Protein AF-A0A9W6SZG6-F1 (afdb_monomer_lite)

Structure (mmCIF, N/CA/C/O backbone):
data_AF-A0A9W6SZG6-F1
#
_entry.id   AF-A0A9W6SZG6-F1
#
loop_
_atom_site.group_PDB
_atom_site.id
_atom_site.type_symbol
_atom_site.label_atom_id
_atom_site.label_alt_id
_atom_site.label_comp_id
_atom_site.label_asym_id
_atom_site.label_entity_id
_atom_site.label_seq_id
_atom_site.pdbx_PDB_ins_code
_atom_site.Cartn_x
_atom_site.Cartn_y
_atom_site.Cartn_z
_atom_site.occupancy
_atom_site.B_iso_or_equiv
_atom_site.auth_seq_id
_atom_site.auth_comp_id
_atom_site.auth_asym_id
_atom_site.auth_atom_id
_atom_site.pdbx_PDB_model_num
ATOM 1 N N . MET A 1 1 ? -15.233 71.352 16.606 1.00 45.66 1 MET A N 1
ATOM 2 C CA . MET A 1 1 ? -15.958 70.163 17.100 1.00 45.66 1 MET A CA 1
ATOM 3 C C . MET A 1 1 ? -17.439 70.349 16.815 1.00 45.66 1 MET A C 1
ATOM 5 O O . MET A 1 1 ? -18.071 71.155 17.476 1.00 45.66 1 MET A O 1
ATOM 9 N N . SER A 1 2 ? -17.969 69.675 15.794 1.00 48.44 2 SER A N 1
ATOM 10 C CA . SER A 1 2 ? -19.405 69.646 15.494 1.00 48.44 2 SER A CA 1
ATOM 11 C C . SER A 1 2 ? -19.751 68.215 15.096 1.00 48.44 2 SER A C 1
ATOM 13 O O . SER A 1 2 ? -19.181 67.675 14.148 1.00 48.44 2 SER A O 1
ATOM 15 N N . GLY A 1 3 ? -20.552 67.560 15.933 1.00 43.16 3 GLY A N 1
ATOM 16 C CA . GLY A 1 3 ? -20.842 66.134 15.858 1.00 43.16 3 GLY A CA 1
ATOM 17 C C . GLY A 1 3 ? -21.980 65.840 14.890 1.00 43.16 3 GLY A C 1
ATOM 18 O O . GLY A 1 3 ? -23.113 66.249 15.120 1.00 43.16 3 GLY A O 1
ATOM 19 N N . TYR A 1 4 ? -21.693 65.060 13.850 1.00 51.53 4 TYR A N 1
ATOM 20 C CA . TYR A 1 4 ? -22.718 64.456 13.005 1.00 51.53 4 TYR A CA 1
ATOM 21 C C . TYR A 1 4 ? -23.127 63.094 13.581 1.00 51.53 4 TYR A C 1
ATOM 23 O O . TYR A 1 4 ? -22.413 62.097 13.456 1.00 51.53 4 TYR A O 1
ATOM 31 N N . LYS A 1 5 ? -24.298 63.063 14.229 1.00 55.88 5 LYS A N 1
ATOM 32 C CA . LYS A 1 5 ? -25.031 61.842 14.595 1.00 55.88 5 LYS A CA 1
ATOM 33 C C . LYS A 1 5 ? -25.497 61.143 13.313 1.00 55.88 5 LYS A C 1
ATOM 35 O O . LYS A 1 5 ? -26.404 61.627 12.644 1.00 55.88 5 LYS A O 1
ATOM 40 N N . ARG A 1 6 ? -24.898 59.997 12.982 1.00 58.03 6 ARG A N 1
ATOM 41 C CA . ARG A 1 6 ? -25.423 59.069 11.968 1.00 58.03 6 ARG A CA 1
ATOM 42 C C . ARG A 1 6 ? -26.550 58.246 12.600 1.00 58.03 6 ARG A C 1
ATOM 44 O O . ARG A 1 6 ? -26.290 57.454 13.504 1.00 58.03 6 ARG A O 1
ATOM 51 N N . GLN A 1 7 ? -27.783 58.479 12.157 1.00 54.91 7 GLN A N 1
ATOM 52 C CA . GLN A 1 7 ? -28.939 57.657 12.513 1.00 54.91 7 GLN A CA 1
ATOM 53 C C . GLN A 1 7 ? -28.781 56.266 11.884 1.00 54.91 7 GLN A C 1
ATOM 55 O O . GLN A 1 7 ? -28.400 56.149 10.720 1.00 54.91 7 GLN A O 1
ATOM 60 N N . ARG A 1 8 ? -28.997 55.215 12.680 1.00 52.97 8 ARG A N 1
ATOM 61 C CA . ARG A 1 8 ? -29.130 53.839 12.195 1.00 52.97 8 ARG A CA 1
ATOM 62 C C . ARG A 1 8 ? -30.615 53.625 11.935 1.00 52.97 8 ARG A C 1
ATOM 64 O O . ARG A 1 8 ? -31.395 53.761 12.869 1.00 52.97 8 ARG A O 1
ATOM 71 N N . GLU A 1 9 ? -30.987 53.354 10.693 1.00 58.41 9 GLU A N 1
ATOM 72 C CA . GLU A 1 9 ? -32.342 52.912 10.381 1.00 58.41 9 GLU A CA 1
ATOM 73 C C . GLU A 1 9 ? -32.449 51.413 10.658 1.00 58.41 9 GLU A C 1
ATOM 75 O O . GLU A 1 9 ? -31.638 50.622 10.166 1.00 58.41 9 GLU A O 1
ATOM 80 N N . ASP A 1 10 ? -33.418 51.037 11.488 1.00 64.56 10 ASP A N 1
ATOM 81 C CA . ASP A 1 10 ? -33.754 49.643 11.751 1.00 64.56 10 ASP A CA 1
ATOM 82 C C . ASP A 1 10 ? -34.507 49.050 10.543 1.00 64.56 10 ASP A C 1
ATOM 84 O O . ASP A 1 10 ? -35.342 49.727 9.935 1.00 64.56 10 ASP A O 1
ATOM 88 N N . PRO A 1 11 ? -34.235 47.791 10.155 1.00 67.19 11 PRO A N 1
ATOM 89 C CA . PRO A 1 11 ? -34.884 47.171 9.005 1.00 67.19 11 PRO A CA 1
ATOM 90 C C . PRO A 1 11 ? -36.368 46.872 9.294 1.00 67.19 11 PRO A C 1
ATOM 92 O O . PRO A 1 11 ? -36.709 46.495 10.416 1.00 67.19 11 PRO A O 1
ATOM 95 N N . PRO A 1 12 ? -37.263 46.975 8.292 1.00 57.84 12 PRO A N 1
ATOM 96 C CA . PRO A 1 12 ? -38.696 46.812 8.507 1.00 57.84 12 PRO A CA 1
ATOM 97 C C . PRO A 1 12 ? -39.067 45.370 8.876 1.00 57.84 12 PRO A C 1
ATOM 99 O O . PRO A 1 12 ? -38.610 44.403 8.256 1.00 57.84 12 PRO A O 1
ATOM 102 N N . ASP A 1 13 ? -39.949 45.253 9.870 1.00 55.53 13 ASP A N 1
ATOM 103 C CA . ASP A 1 13 ? -40.517 44.007 10.380 1.00 55.53 13 ASP A CA 1
ATOM 104 C C . ASP A 1 13 ? -41.052 43.113 9.250 1.00 55.53 13 ASP A C 1
ATOM 106 O O . ASP A 1 13 ? -42.016 43.433 8.544 1.00 55.53 13 ASP A O 1
ATOM 110 N N . ARG A 1 14 ? -40.445 41.930 9.096 1.00 52.75 14 ARG A N 1
ATOM 111 C CA . ARG A 1 14 ? -40.985 40.865 8.244 1.00 52.75 14 ARG A CA 1
ATOM 112 C C . ARG A 1 14 ? -42.322 40.405 8.820 1.00 52.75 14 ARG A C 1
ATOM 114 O O . ARG A 1 14 ? -42.368 39.722 9.840 1.00 52.75 14 ARG A O 1
ATOM 121 N N . TYR A 1 15 ? -43.403 40.698 8.103 1.00 52.06 15 TYR A N 1
ATOM 122 C CA . TYR A 1 15 ? -44.732 40.131 8.327 1.00 52.06 15 TYR A CA 1
ATOM 123 C C . TYR A 1 15 ? -44.687 38.592 8.324 1.00 52.06 15 TYR A C 1
ATOM 125 O O . TYR A 1 15 ? -44.742 37.943 7.277 1.00 52.06 15 TYR A O 1
ATOM 133 N N . VAL A 1 16 ? -44.625 37.981 9.510 1.00 54.56 16 VAL A N 1
ATOM 134 C CA . VAL A 1 16 ? -44.818 36.537 9.680 1.00 54.56 16 VAL A CA 1
ATOM 135 C C . VAL A 1 16 ? -46.312 36.251 9.552 1.00 54.56 16 VAL A C 1
ATOM 137 O O . VAL A 1 16 ? -47.084 36.430 10.496 1.00 54.56 16 VAL A O 1
ATOM 140 N N . LYS A 1 17 ? -46.739 35.789 8.372 1.00 52.34 17 LYS A N 1
ATOM 141 C CA . LYS A 1 17 ? -48.069 35.194 8.189 1.00 52.34 17 LYS A CA 1
ATOM 142 C C . LYS A 1 17 ? -48.171 33.969 9.102 1.00 52.34 17 LYS A C 1
ATOM 144 O O . LYS A 1 17 ? -47.656 32.903 8.777 1.00 52.34 17 LYS A O 1
ATOM 149 N N . LYS A 1 18 ? -48.827 34.120 10.258 1.00 55.31 18 LYS A N 1
ATOM 150 C CA . LYS A 1 18 ? -49.185 33.002 11.140 1.00 55.31 18 LYS A CA 1
ATOM 151 C C . LYS A 1 18 ? -50.211 32.136 10.410 1.00 55.31 18 LYS A C 1
ATOM 153 O O . LYS A 1 18 ? -51.408 32.411 10.443 1.00 55.31 18 LYS A O 1
ATOM 158 N N . THR A 1 19 ? -49.742 31.107 9.713 1.00 61.38 19 THR A N 1
ATOM 159 C CA . THR A 1 19 ? -50.611 30.065 9.172 1.00 61.38 19 THR A CA 1
ATOM 160 C C . THR A 1 19 ? -51.255 29.345 10.354 1.00 61.38 19 THR A C 1
ATOM 162 O O . THR A 1 19 ? -50.575 28.802 11.226 1.00 61.38 19 THR A O 1
ATOM 165 N N . LYS A 1 20 ? -52.590 29.394 10.441 1.00 62.25 20 LYS A 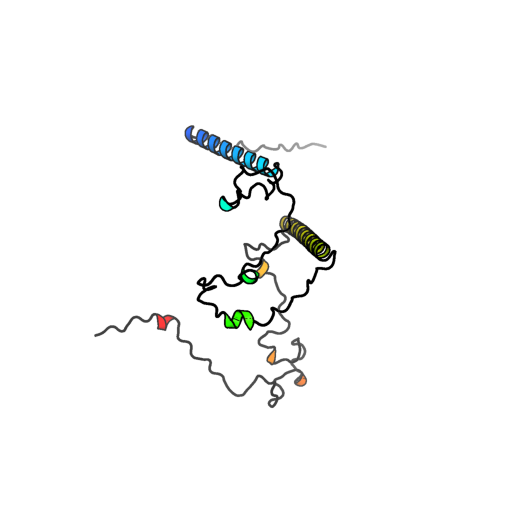N 1
ATOM 166 C CA . LYS A 1 20 ? -53.346 28.625 11.434 1.00 62.25 20 LYS A CA 1
ATOM 167 C C . LYS A 1 20 ? -53.171 27.145 11.094 1.00 62.25 20 LYS A C 1
ATOM 169 O O . LYS A 1 20 ? -53.840 26.617 10.213 1.00 62.25 20 LYS A O 1
ATOM 174 N N . VAL A 1 21 ? -52.204 26.500 11.741 1.00 62.28 21 VAL A N 1
ATOM 175 C CA . VAL A 1 21 ? -51.950 25.064 11.597 1.00 62.28 21 VAL A CA 1
ATOM 176 C C . VAL A 1 21 ? -53.181 24.313 12.099 1.00 62.28 21 VAL A C 1
ATOM 178 O O . VAL A 1 21 ? -53.621 24.550 13.224 1.00 62.28 21 VAL A O 1
ATOM 181 N N . ASN A 1 22 ? -53.720 23.418 11.268 1.00 70.88 22 ASN A N 1
ATOM 182 C CA . ASN A 1 22 ? -54.873 22.580 11.598 1.00 70.88 22 ASN A CA 1
ATOM 183 C C . ASN A 1 22 ? -54.700 21.918 12.983 1.00 70.88 22 ASN A C 1
ATOM 185 O O . ASN A 1 22 ? -53.642 21.333 13.240 1.00 70.88 22 ASN A O 1
ATOM 189 N N . PRO A 1 23 ? -55.719 21.941 13.863 1.00 68.94 23 PRO A N 1
ATOM 190 C CA . PRO A 1 23 ? -55.601 21.448 15.241 1.00 68.94 23 PRO A CA 1
ATOM 191 C C . PRO A 1 23 ? -55.245 19.953 15.305 1.00 68.94 23 PRO A C 1
ATOM 193 O O . PRO A 1 23 ? -54.499 19.524 16.181 1.00 68.94 23 PRO A O 1
ATOM 196 N N . ASN A 1 24 ? -55.682 19.174 14.312 1.00 75.12 24 ASN A N 1
ATOM 197 C CA . ASN A 1 24 ? -55.371 17.747 14.189 1.00 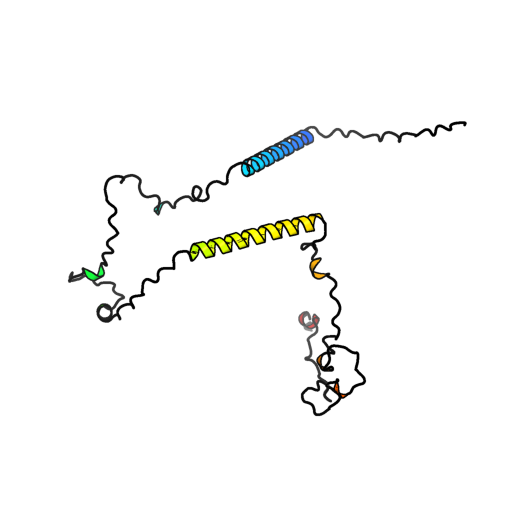75.12 24 ASN A CA 1
ATOM 198 C C . ASN A 1 24 ? -53.896 17.477 13.806 1.00 75.12 24 ASN A C 1
ATOM 200 O O . ASN A 1 24 ? -53.336 16.423 14.089 1.00 75.12 24 ASN A O 1
ATOM 204 N N . LEU A 1 25 ? -53.228 18.450 13.177 1.00 74.19 25 LEU A N 1
ATOM 205 C CA . LEU A 1 25 ? -51.793 18.369 12.902 1.00 74.19 25 LEU A CA 1
ATOM 206 C C . LEU A 1 25 ? -50.982 18.704 14.162 1.00 74.19 25 LEU A C 1
ATOM 208 O O . LEU A 1 25 ? -49.951 18.087 14.419 1.00 74.19 25 LEU A O 1
ATOM 212 N N . GLN A 1 26 ? -51.464 19.656 14.968 1.00 76.62 26 GLN A N 1
ATOM 213 C CA . GLN A 1 26 ? -50.823 20.037 16.228 1.00 76.62 26 GLN A CA 1
ATOM 214 C C . GLN A 1 26 ? -50.838 18.889 17.242 1.00 76.62 26 GLN A C 1
ATOM 216 O O . GLN A 1 26 ? -49.799 18.611 17.842 1.00 76.62 26 GLN A O 1
ATOM 221 N N . SER A 1 27 ? -51.959 18.171 17.375 1.00 82.25 27 SER A N 1
ATOM 222 C CA . SER A 1 27 ? -52.053 16.987 18.241 1.00 82.25 27 SER A CA 1
ATOM 223 C C . SER A 1 27 ? -51.098 15.874 17.794 1.00 82.25 27 SER A C 1
ATOM 225 O O . SER A 1 27 ? -50.395 15.286 18.616 1.00 82.25 27 SER A O 1
ATOM 227 N N . LYS A 1 28 ? -50.978 15.640 16.481 1.00 86.06 28 LYS A N 1
ATOM 228 C CA . LYS A 1 28 ? -50.061 14.640 15.912 1.00 86.06 28 LYS A CA 1
ATOM 229 C C . LYS A 1 28 ? -48.589 15.007 16.134 1.00 86.06 28 LYS A C 1
ATOM 231 O O . LYS A 1 28 ? -47.777 14.144 16.458 1.00 86.06 28 LYS A O 1
ATOM 236 N N . ILE A 1 29 ? -48.249 16.294 16.031 1.00 85.31 29 ILE A N 1
ATOM 237 C CA . ILE A 1 29 ? -46.909 16.816 16.349 1.00 85.31 29 ILE A CA 1
ATOM 238 C C . ILE A 1 29 ? -46.611 16.683 17.848 1.00 85.31 29 ILE A C 1
ATOM 240 O O . ILE A 1 29 ? -45.489 16.339 18.217 1.00 85.31 29 ILE A O 1
ATOM 244 N N . GLN A 1 30 ? -47.594 16.930 18.717 1.00 87.88 30 GLN A N 1
ATOM 245 C CA . GLN A 1 30 ? -47.444 16.762 20.165 1.00 87.88 30 GLN A CA 1
ATOM 246 C C . GLN A 1 30 ? -47.220 15.292 20.542 1.00 87.88 30 GLN A C 1
ATOM 248 O O . GLN A 1 30 ? -46.260 15.001 21.253 1.00 87.88 30 GLN A O 1
ATOM 253 N N . GLN A 1 31 ? -48.004 14.363 19.984 1.00 90.38 31 GLN A N 1
ATOM 254 C CA . GLN A 1 31 ? -47.805 12.921 20.178 1.00 90.38 31 GLN A CA 1
ATOM 255 C C . GLN A 1 31 ? -46.438 12.449 19.662 1.00 90.38 31 GLN A C 1
ATOM 257 O O . GLN A 1 31 ? -45.734 11.706 20.345 1.00 90.38 31 GLN A O 1
ATOM 262 N N . ALA A 1 32 ? -46.009 12.914 18.483 1.00 90.06 32 ALA A N 1
ATOM 263 C CA . ALA A 1 32 ? -44.693 12.577 17.937 1.00 90.06 32 ALA A CA 1
ATOM 264 C C . ALA A 1 32 ? -43.546 13.090 18.828 1.00 90.06 32 ALA A C 1
ATOM 266 O O . ALA A 1 32 ? -42.578 12.366 19.077 1.00 90.06 32 ALA A O 1
ATOM 267 N N . LYS A 1 33 ? -43.669 14.314 19.358 1.00 92.06 33 LYS A N 1
ATOM 268 C CA . LYS A 1 33 ? -42.710 14.890 20.315 1.00 92.06 33 LYS A CA 1
ATOM 269 C C . LYS A 1 33 ? -42.673 14.113 21.628 1.00 92.06 33 LYS A C 1
ATOM 271 O O . LYS A 1 33 ? -41.590 13.891 22.167 1.00 92.06 33 LYS A O 1
ATOM 276 N N . GLU A 1 34 ? -43.823 13.674 22.130 1.00 92.88 34 GLU A N 1
ATOM 277 C CA . GLU A 1 34 ? -43.895 12.873 23.351 1.00 92.88 34 GLU A CA 1
ATOM 278 C C . GLU A 1 34 ? -43.244 11.496 23.165 1.00 92.88 34 GLU A C 1
ATOM 280 O O . GLU A 1 34 ? -42.443 11.075 24.001 1.00 92.88 34 GLU A O 1
ATOM 285 N N . ASN A 1 35 ? -43.483 10.840 22.028 1.00 90.69 35 ASN A N 1
ATOM 286 C CA . ASN A 1 35 ? -42.845 9.567 21.686 1.00 90.69 35 ASN A CA 1
ATOM 287 C C . ASN A 1 35 ? -41.317 9.696 21.577 1.00 90.69 35 ASN A C 1
ATOM 289 O O . ASN A 1 35 ? -40.586 8.857 22.103 1.00 90.69 35 ASN A O 1
ATOM 293 N N . LEU A 1 36 ? -40.818 10.773 20.959 1.00 88.06 36 LEU A N 1
ATOM 294 C CA . LEU A 1 36 ? -39.384 11.079 20.904 1.00 88.06 36 LEU A CA 1
ATOM 295 C C . LEU A 1 36 ? -38.789 11.322 22.295 1.00 88.06 36 LEU A C 1
ATOM 297 O O . LEU A 1 36 ? -37.701 10.829 22.592 1.00 88.06 36 LEU A O 1
ATOM 301 N N . ARG A 1 37 ? -39.509 12.039 23.164 1.00 92.19 37 ARG A N 1
ATOM 302 C CA . ARG A 1 37 ? -39.087 12.289 24.547 1.00 92.19 37 ARG A CA 1
ATOM 303 C C . ARG A 1 37 ? -39.038 10.996 25.361 1.00 92.19 37 ARG A C 1
ATOM 305 O O . ARG A 1 37 ? -38.046 10.764 26.043 1.00 92.19 37 ARG A O 1
ATOM 312 N N . ARG A 1 38 ? -40.044 10.123 25.239 1.00 91.06 38 ARG A N 1
ATOM 313 C CA . ARG A 1 38 ? -40.052 8.794 25.879 1.00 91.06 38 ARG A CA 1
ATOM 314 C C . ARG A 1 38 ? -38.903 7.918 25.375 1.00 91.06 38 ARG A C 1
ATOM 316 O O . ARG A 1 38 ? -38.241 7.272 26.179 1.00 91.06 38 ARG A O 1
ATOM 323 N N . LYS A 1 39 ? -38.618 7.940 24.068 1.00 88.88 39 LYS A N 1
ATOM 324 C CA . LYS A 1 39 ? -37.503 7.189 23.469 1.00 88.88 39 LYS A CA 1
ATOM 325 C C . LYS A 1 39 ? -36.137 7.697 23.952 1.00 88.88 39 LYS A C 1
ATOM 327 O O . LYS A 1 39 ? -35.279 6.879 24.263 1.00 88.88 39 LYS A O 1
ATOM 332 N N . ARG A 1 40 ? -35.957 9.020 24.085 1.00 87.06 40 ARG A N 1
ATOM 333 C CA . ARG A 1 40 ? -34.749 9.623 24.687 1.00 87.06 40 ARG A CA 1
ATOM 334 C C . ARG A 1 40 ? -34.599 9.253 26.160 1.00 87.06 40 ARG A C 1
ATOM 336 O O . ARG A 1 40 ? -33.535 8.797 26.543 1.00 87.06 40 ARG A O 1
ATOM 343 N N . GLN A 1 41 ? -35.672 9.328 26.948 1.00 85.31 41 GLN A N 1
ATOM 344 C CA . GLN A 1 41 ? -35.648 8.915 28.357 1.00 85.31 41 GLN A CA 1
ATOM 345 C C . GLN A 1 41 ? -35.345 7.418 28.533 1.00 85.31 41 GLN A C 1
ATOM 347 O O . GLN A 1 41 ? -34.666 7.037 29.479 1.00 85.31 41 GLN A O 1
ATOM 352 N N . GLN A 1 42 ? -35.826 6.551 27.634 1.00 79.81 42 GLN A N 1
ATOM 353 C CA . GLN A 1 42 ? -35.465 5.128 27.639 1.00 79.81 42 GLN A CA 1
ATOM 354 C C . GLN A 1 42 ? -33.998 4.892 27.254 1.00 79.81 42 GLN A C 1
ATOM 356 O O . GLN A 1 42 ? -33.374 4.001 27.822 1.00 79.81 42 GLN A O 1
ATOM 361 N N . ALA A 1 43 ? -33.446 5.671 26.319 1.00 76.94 43 ALA A N 1
ATOM 362 C CA . ALA A 1 43 ? -32.029 5.604 25.961 1.00 76.94 43 ALA A CA 1
ATOM 363 C C . ALA A 1 43 ? -31.131 6.095 27.110 1.00 76.94 43 ALA A C 1
ATOM 365 O O . ALA A 1 43 ? -30.228 5.374 27.512 1.00 76.94 43 ALA A O 1
ATOM 366 N N . GLU A 1 44 ? -31.460 7.235 27.723 1.00 79.81 44 GLU A N 1
ATOM 367 C CA . GLU A 1 44 ? -30.747 7.776 28.892 1.00 79.81 44 GLU A CA 1
ATOM 368 C C . GLU A 1 44 ? -30.823 6.828 30.102 1.00 79.81 44 GLU A C 1
ATOM 370 O O . GLU A 1 44 ? -29.860 6.697 30.852 1.00 79.81 44 GLU A O 1
ATOM 375 N N . LYS A 1 45 ? -31.939 6.106 30.290 1.00 75.75 45 LYS A N 1
ATOM 376 C CA . LYS A 1 45 ? -32.026 5.044 31.308 1.00 75.75 45 LYS A CA 1
ATOM 377 C C . LYS A 1 45 ? -31.131 3.846 30.984 1.00 75.75 45 LYS A C 1
ATOM 379 O O . LYS A 1 45 ? -30.518 3.306 31.891 1.00 75.75 45 LYS A O 1
ATOM 384 N N . ARG A 1 46 ? -31.023 3.443 29.713 1.00 65.81 46 ARG A N 1
ATOM 385 C CA . ARG A 1 46 ? -30.121 2.355 29.286 1.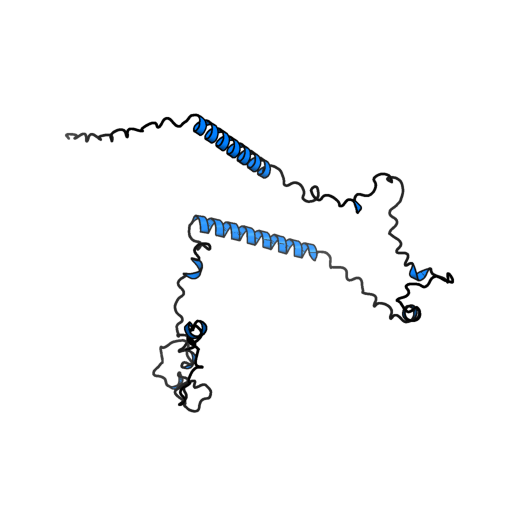00 65.81 46 ARG A CA 1
ATOM 386 C C . ARG A 1 46 ? -28.643 2.717 29.426 1.00 65.81 46 ARG A C 1
ATOM 388 O O . ARG A 1 46 ? -27.843 1.821 29.643 1.00 65.81 46 ARG A O 1
ATOM 395 N N . GLU A 1 47 ? -28.293 3.994 29.295 1.00 66.00 47 GLU A N 1
ATOM 396 C CA . GLU A 1 47 ? -26.916 4.476 29.469 1.00 66.00 47 GLU A CA 1
ATOM 397 C C . GLU A 1 47 ? -26.510 4.607 30.948 1.00 66.00 47 GLU A C 1
ATOM 399 O O . GLU A 1 47 ? -25.330 4.479 31.261 1.00 66.00 47 GLU A O 1
ATOM 404 N N . ASN A 1 48 ? -27.471 4.815 31.859 1.00 69.19 48 ASN A N 1
ATOM 405 C CA . ASN A 1 48 ? -27.218 4.965 33.300 1.00 69.19 48 ASN A CA 1
ATOM 406 C C . ASN A 1 48 ? -27.391 3.672 34.121 1.00 69.19 48 ASN A C 1
ATOM 408 O O . ASN A 1 48 ? -27.031 3.643 35.297 1.00 69.19 48 ASN A O 1
ATOM 412 N N . GLU A 1 49 ? -27.934 2.605 33.534 1.00 63.06 49 GLU A N 1
ATOM 413 C CA . GLU A 1 49 ? -27.975 1.279 34.155 1.00 63.06 49 GLU A CA 1
ATOM 414 C C . GLU A 1 49 ? -26.628 0.565 33.921 1.00 63.06 49 GLU A C 1
ATOM 416 O O . GLU A 1 49 ? -26.172 0.489 32.774 1.00 63.06 49 GLU A O 1
ATOM 421 N N . PRO A 1 50 ? -25.966 0.013 34.958 1.00 66.00 50 PRO A N 1
ATOM 422 C CA . PRO A 1 50 ? -24.809 -0.848 34.745 1.00 66.00 50 PRO A CA 1
ATOM 423 C C . PRO A 1 50 ? -25.245 -2.032 33.878 1.00 66.00 50 PRO A C 1
ATOM 425 O O . PRO A 1 50 ? -26.260 -2.664 34.169 1.00 66.00 50 PRO A O 1
ATOM 428 N N . ALA A 1 51 ? -24.498 -2.310 32.803 1.00 59.50 51 ALA A N 1
ATOM 429 C CA . ALA A 1 51 ? -24.821 -3.375 31.857 1.00 59.50 51 ALA A CA 1
ATOM 430 C C . ALA A 1 51 ? -25.242 -4.647 32.617 1.00 59.50 51 ALA A C 1
ATOM 432 O O . ALA A 1 51 ? -24.475 -5.099 33.479 1.00 59.50 51 ALA A O 1
ATOM 433 N N . PRO A 1 52 ? -26.437 -5.217 32.346 1.00 56.81 52 PRO A N 1
ATOM 434 C CA . PRO A 1 52 ? -26.858 -6.435 33.017 1.00 56.81 52 PRO A CA 1
ATOM 435 C C . PRO A 1 52 ? -25.766 -7.468 32.781 1.00 56.81 52 PRO A C 1
ATOM 437 O O . PRO A 1 52 ? -25.335 -7.671 31.641 1.00 56.81 52 PRO A O 1
ATOM 440 N N . SER A 1 53 ? -25.257 -8.051 33.868 1.00 59.75 53 SER A N 1
ATOM 441 C CA . SER A 1 53 ? -24.194 -9.045 33.796 1.00 59.75 53 SER A CA 1
ATOM 442 C C . SER A 1 53 ? -24.589 -10.070 32.736 1.00 59.75 53 SER A C 1
ATOM 444 O O . SER A 1 53 ? -25.640 -10.706 32.825 1.00 59.75 53 SER A O 1
ATOM 446 N N . THR A 1 54 ? -23.769 -10.206 31.696 1.00 58.00 54 THR A N 1
ATOM 447 C CA . THR A 1 54 ? -24.041 -11.064 30.529 1.00 58.00 54 THR A CA 1
ATOM 448 C C . THR A 1 54 ? -24.274 -12.529 30.909 1.00 58.00 54 THR A C 1
ATOM 450 O O . THR A 1 54 ? -24.779 -13.303 30.107 1.00 58.00 54 THR A O 1
ATOM 453 N N . LEU A 1 55 ? -23.959 -12.896 32.154 1.00 59.44 55 LEU A N 1
ATOM 454 C CA . LEU A 1 55 ? -24.179 -14.203 32.760 1.00 59.44 55 LEU A CA 1
ATOM 455 C C . LEU A 1 55 ? -25.613 -14.429 33.271 1.00 59.44 55 LEU A C 1
ATOM 457 O O . LEU A 1 55 ? -26.030 -15.576 33.372 1.00 59.44 55 LEU A O 1
ATOM 461 N N . SER A 1 56 ? -26.369 -13.374 33.590 1.00 63.41 56 SER A N 1
ATOM 462 C CA . SER A 1 56 ? -27.743 -13.479 34.119 1.00 63.41 56 SER A CA 1
ATOM 463 C C . SER A 1 56 ? -28.830 -13.464 33.036 1.00 63.41 56 SER A C 1
ATOM 465 O O . SER A 1 56 ? -29.951 -13.890 33.292 1.00 63.41 56 SER A O 1
ATOM 467 N N . SER A 1 57 ? -28.499 -13.009 31.820 1.00 62.81 57 SER A N 1
ATOM 468 C CA . SER A 1 57 ? -29.402 -12.992 30.653 1.00 62.81 57 SER A CA 1
ATOM 469 C C . SER A 1 57 ? -29.301 -14.231 29.757 1.00 62.81 57 SER A C 1
ATOM 471 O O . SER A 1 57 ? -29.988 -14.304 28.742 1.00 62.81 57 SER A O 1
ATOM 473 N N . ILE A 1 58 ? -28.453 -15.206 30.092 1.00 70.81 58 ILE A N 1
ATOM 474 C CA . ILE A 1 58 ? -28.397 -16.469 29.351 1.00 70.81 58 ILE A CA 1
ATOM 475 C C . ILE A 1 58 ? -29.401 -17.416 30.000 1.00 70.81 58 ILE A C 1
ATOM 477 O O . ILE A 1 58 ? -29.162 -17.957 31.080 1.00 70.81 58 ILE A O 1
ATOM 481 N N . GLU A 1 59 ? -30.544 -17.604 29.346 1.00 69.06 59 GLU A N 1
ATOM 482 C CA . GLU A 1 59 ? -31.515 -18.610 29.758 1.00 69.06 59 GLU A CA 1
ATOM 483 C C . GLU A 1 59 ? -30.874 -20.002 29.668 1.00 69.06 59 GLU A C 1
ATOM 485 O O . GLU A 1 59 ? -30.435 -20.450 28.608 1.00 69.06 59 GLU A O 1
ATOM 490 N N . ILE A 1 60 ? -30.788 -20.695 30.806 1.00 75.81 60 ILE A N 1
ATOM 491 C CA . ILE A 1 60 ? -30.282 -22.068 30.860 1.00 75.81 60 ILE A CA 1
ATOM 492 C C . ILE A 1 60 ? -31.271 -22.963 30.104 1.00 75.81 60 ILE A C 1
ATOM 494 O O . ILE A 1 60 ? -32.461 -22.982 30.428 1.00 75.81 60 ILE A O 1
ATOM 498 N N . HIS A 1 61 ? -30.769 -23.706 29.111 1.00 66.62 61 HIS A N 1
ATOM 499 C CA . HIS A 1 61 ? -31.554 -24.647 28.308 1.00 66.62 61 HIS A CA 1
ATOM 500 C C . HIS A 1 61 ? -32.350 -25.601 29.221 1.00 66.62 61 HIS A C 1
ATOM 502 O O . HIS A 1 61 ? -31.788 -26.091 30.204 1.00 66.62 61 HIS A O 1
ATOM 508 N N . PRO A 1 62 ? -33.620 -25.923 28.917 1.00 70.50 62 PRO A N 1
ATOM 509 C CA . PRO A 1 62 ? -34.493 -26.698 29.806 1.00 70.50 62 PRO A CA 1
ATOM 510 C C . PRO A 1 62 ? -33.917 -28.058 30.235 1.00 70.50 62 PRO A C 1
ATOM 512 O O . PRO A 1 62 ? -34.142 -28.470 31.363 1.00 70.50 62 PRO A O 1
ATOM 515 N N . LEU A 1 63 ? -33.097 -28.714 29.403 1.00 65.56 63 LEU A N 1
ATOM 516 C CA . LEU A 1 63 ? -32.393 -29.959 29.770 1.00 65.56 63 LEU A CA 1
ATOM 517 C C . LEU A 1 63 ? -31.292 -29.800 30.841 1.00 65.56 63 LEU A C 1
ATOM 519 O O . LEU A 1 63 ? -30.895 -30.788 31.448 1.00 65.56 63 LEU A O 1
ATOM 523 N N . LEU A 1 64 ? -30.758 -28.593 31.045 1.00 62.09 64 LEU A N 1
ATOM 524 C CA . LEU A 1 64 ? -29.739 -28.290 32.063 1.00 62.09 64 LEU A CA 1
ATOM 525 C C . LEU A 1 64 ? -30.319 -27.598 33.299 1.00 62.09 64 LEU A C 1
ATOM 527 O O . LEU A 1 64 ? -29.606 -27.377 34.279 1.00 62.09 64 LEU A O 1
ATOM 531 N N . ARG A 1 65 ? -31.609 -27.258 33.267 1.00 71.31 65 ARG A N 1
ATOM 532 C CA . ARG A 1 65 ? -32.353 -26.743 34.411 1.00 71.31 65 ARG A CA 1
ATOM 533 C C . ARG A 1 65 ? -32.680 -27.939 35.312 1.00 71.31 65 ARG A C 1
ATOM 535 O O . ARG A 1 65 ? -33.795 -28.431 35.298 1.00 71.31 65 ARG A O 1
ATOM 542 N N . GLY A 1 66 ? -31.659 -28.471 35.987 1.00 57.06 66 GLY A N 1
ATOM 543 C CA . GLY A 1 66 ? -31.770 -29.683 36.798 1.00 57.06 66 GLY A CA 1
ATOM 544 C C . GLY A 1 66 ? -32.958 -29.620 37.758 1.00 57.06 66 GLY A C 1
ATOM 545 O O . GLY A 1 66 ? -33.199 -28.583 38.378 1.00 57.06 66 GLY A O 1
ATOM 546 N N . ASP A 1 67 ? -33.693 -30.728 37.850 1.00 54.31 67 ASP A N 1
ATOM 547 C CA . ASP A 1 67 ? -34.880 -30.866 38.689 1.00 54.31 67 ASP A CA 1
ATOM 548 C C . ASP A 1 67 ? -34.552 -30.487 40.139 1.00 54.31 67 ASP A C 1
ATOM 550 O O . ASP A 1 67 ? -33.727 -31.108 40.815 1.00 54.31 67 ASP A O 1
ATOM 554 N N . SER A 1 68 ? -35.195 -29.431 40.629 1.00 52.91 68 SER A N 1
ATOM 555 C CA . SER A 1 68 ? -34.930 -28.783 41.917 1.00 52.91 68 SER A CA 1
ATOM 556 C C . SER A 1 68 ? -35.417 -29.576 43.141 1.00 52.91 68 SER A C 1
ATOM 558 O O . SER A 1 68 ? -35.642 -28.997 44.202 1.00 52.91 68 SER A O 1
ATOM 560 N N . THR A 1 69 ? -35.553 -30.901 43.044 1.00 46.28 69 THR A N 1
ATOM 561 C CA . THR A 1 69 ? -36.090 -31.760 44.116 1.00 46.28 69 THR A CA 1
ATOM 562 C C . THR A 1 69 ? -35.102 -32.808 44.626 1.00 46.28 69 THR A C 1
ATOM 564 O O . THR A 1 69 ? -35.511 -33.876 45.068 1.00 46.28 69 THR A O 1
ATOM 567 N N . SER A 1 70 ? -33.793 -32.547 44.567 1.00 46.62 70 SER A N 1
ATOM 568 C CA . SER A 1 70 ? -32.770 -33.453 45.128 1.00 46.62 70 SER A CA 1
ATOM 569 C C . SER A 1 70 ? -31.599 -32.700 45.769 1.00 46.62 70 SER A C 1
ATOM 571 O O . SER A 1 70 ? -30.432 -33.013 45.548 1.00 46.62 70 SER A O 1
ATOM 573 N N . LEU A 1 71 ? -31.897 -31.675 46.564 1.00 49.47 71 LEU A N 1
ATOM 574 C CA . LEU A 1 71 ? -30.939 -31.099 47.505 1.00 49.47 71 LEU A CA 1
ATOM 575 C C . LEU A 1 71 ? -31.054 -31.876 48.813 1.00 49.47 71 LEU A C 1
ATOM 577 O O . LEU A 1 71 ? -31.866 -31.504 49.639 1.00 49.47 71 LEU A O 1
ATOM 581 N N . GLU A 1 72 ? -30.301 -32.968 48.960 1.00 52.19 72 GLU A N 1
ATOM 582 C CA . GLU A 1 72 ? -29.688 -33.415 50.222 1.00 52.19 72 GLU A CA 1
ATOM 583 C C . GLU A 1 72 ? -28.818 -34.660 49.957 1.00 52.19 72 GLU A C 1
ATOM 585 O O . GLU A 1 72 ? -29.287 -35.677 49.456 1.00 52.19 72 GLU A O 1
ATOM 590 N N . LYS A 1 73 ? -27.544 -34.575 50.365 1.00 50.62 73 LYS A N 1
ATOM 591 C CA . LYS A 1 73 ? -26.520 -35.640 50.433 1.00 50.62 73 LYS A CA 1
ATOM 592 C C . LYS A 1 73 ? -25.903 -36.108 49.107 1.00 50.62 73 LYS A C 1
ATOM 594 O O . LYS A 1 73 ? -26.294 -37.108 48.521 1.00 50.62 73 LYS A O 1
ATOM 599 N N . SER A 1 74 ? -24.735 -35.552 48.790 1.00 45.03 74 SER A N 1
ATOM 600 C CA . SER A 1 74 ? -23.511 -36.371 48.740 1.00 45.03 74 SER A CA 1
ATOM 601 C C . SER A 1 74 ? -22.250 -35.504 48.661 1.00 45.03 74 SER A C 1
ATOM 603 O O . SER A 1 74 ? -22.218 -34.449 48.040 1.00 45.03 74 SER A O 1
ATOM 605 N N . LYS A 1 75 ? -21.211 -35.955 49.368 1.00 50.09 75 LYS A N 1
ATOM 606 C CA . LYS A 1 75 ? -19.844 -35.412 49.376 1.00 50.09 75 LYS A CA 1
ATOM 607 C C . LYS A 1 75 ? -19.287 -35.314 47.943 1.00 50.09 75 LYS A C 1
ATOM 609 O O . LYS A 1 75 ? -19.742 -36.083 47.095 1.00 50.09 75 LYS A O 1
ATOM 614 N N . PRO A 1 76 ? -18.268 -34.472 47.673 1.00 44.22 76 PRO A N 1
ATOM 615 C CA . PRO A 1 76 ? -17.640 -34.386 46.356 1.00 44.22 76 PRO A CA 1
ATOM 616 C C . PRO A 1 76 ? -16.837 -35.663 46.076 1.00 44.22 76 PRO A C 1
ATOM 618 O O . PRO A 1 76 ? -15.621 -35.718 46.242 1.00 44.22 76 PRO A O 1
ATOM 621 N N . SER A 1 77 ? -17.532 -36.728 45.680 1.00 53.81 77 SER A N 1
ATOM 622 C CA . SER A 1 77 ? -16.913 -37.869 45.031 1.00 53.81 77 SER A CA 1
ATOM 623 C C . SER A 1 77 ? -16.504 -37.382 43.655 1.00 53.81 77 SER A C 1
ATOM 625 O O . SER A 1 77 ? -17.357 -37.076 42.822 1.00 53.81 77 SER A O 1
ATOM 627 N N . THR A 1 78 ? -15.202 -37.325 43.396 1.00 55.69 78 THR A N 1
ATOM 628 C CA . THR A 1 78 ? -14.714 -37.277 42.020 1.00 55.69 78 THR A CA 1
ATOM 629 C C . THR A 1 78 ? -15.429 -38.376 41.223 1.00 55.69 78 THR A C 1
ATOM 631 O O . THR A 1 78 ? -15.630 -39.481 41.750 1.00 55.69 78 THR A O 1
ATOM 634 N N . PRO A 1 79 ? -15.902 -38.092 39.996 1.00 55.91 79 PRO A N 1
ATOM 635 C CA . PRO A 1 79 ? -16.601 -39.091 39.210 1.00 55.91 79 PRO A CA 1
ATOM 636 C C . PRO A 1 79 ? -15.605 -40.208 38.913 1.00 55.91 79 PRO A C 1
ATOM 638 O O . PRO A 1 79 ? -14.663 -40.037 38.139 1.00 55.91 79 PRO A O 1
ATOM 641 N N . VAL A 1 80 ? -15.779 -41.357 39.566 1.00 60.41 80 VAL A N 1
ATOM 642 C CA . VAL A 1 80 ? -15.023 -42.557 39.223 1.00 60.41 80 VAL A CA 1
ATOM 643 C C . VAL A 1 80 ? -15.463 -42.922 37.814 1.00 60.41 80 VAL A C 1
ATOM 645 O O . VAL A 1 80 ? -16.562 -43.440 37.618 1.00 60.41 80 VAL A O 1
ATOM 648 N N . VAL A 1 81 ? -14.619 -42.620 36.826 1.00 57.94 81 VAL A N 1
ATOM 649 C CA . VAL A 1 81 ? -14.815 -43.027 35.433 1.00 57.94 81 VAL A CA 1
ATOM 650 C C . VAL A 1 81 ? -14.700 -44.549 35.386 1.00 57.94 81 VAL A C 1
ATOM 652 O O . VAL A 1 81 ? -13.635 -45.122 35.153 1.00 57.94 81 VAL A O 1
ATOM 655 N N . LYS A 1 82 ? -15.806 -45.233 35.679 1.00 59.34 82 LYS A N 1
ATOM 656 C CA . LYS A 1 82 ? -15.918 -46.680 35.540 1.00 59.34 82 LYS A CA 1
ATOM 657 C C . LYS A 1 82 ? -16.064 -46.959 34.054 1.00 59.34 82 LYS A C 1
ATOM 659 O O . LYS A 1 82 ? -17.147 -46.817 33.502 1.00 59.34 82 LYS A O 1
ATOM 664 N N . ASN A 1 83 ? -14.959 -47.314 33.401 1.00 60.81 83 ASN A N 1
ATOM 665 C CA . ASN A 1 83 ? -15.001 -47.760 32.015 1.00 60.81 83 ASN A CA 1
ATOM 666 C C . ASN A 1 83 ? -15.804 -49.079 31.949 1.00 60.81 83 ASN A C 1
ATOM 668 O O . ASN A 1 83 ? -15.313 -50.091 32.463 1.00 60.81 83 ASN A O 1
ATOM 672 N N . PRO A 1 84 ? -17.004 -49.098 31.337 1.00 62.06 84 PRO A N 1
ATOM 673 C CA . PRO A 1 84 ? -17.868 -50.280 31.319 1.00 62.06 84 PRO A CA 1
ATOM 674 C C . PRO A 1 84 ? -17.225 -51.473 30.593 1.00 62.06 84 PRO A C 1
ATOM 676 O O . PRO A 1 84 ? -17.582 -52.617 30.860 1.00 62.06 84 PRO A O 1
ATOM 679 N N . LEU A 1 85 ? -16.212 -51.228 29.751 1.00 57.50 85 LEU A N 1
ATOM 680 C CA . LEU A 1 85 ? -15.462 -52.257 29.025 1.00 57.50 85 LEU A CA 1
ATOM 681 C C . LEU A 1 85 ? -14.559 -53.112 29.926 1.00 57.50 85 LEU A C 1
ATOM 683 O O . LEU A 1 85 ? -14.222 -54.232 29.559 1.00 57.50 85 LEU A O 1
ATOM 687 N N . LYS A 1 86 ? -14.152 -52.613 31.102 1.00 56.31 86 LYS A N 1
ATOM 688 C CA . LYS A 1 86 ? -13.203 -53.328 31.976 1.00 56.31 86 LYS A CA 1
ATOM 689 C C . LYS A 1 86 ? -13.861 -54.319 32.942 1.00 56.31 86 LYS A C 1
ATOM 691 O O . LYS A 1 86 ? -13.169 -55.189 33.458 1.00 56.31 86 LYS A O 1
ATOM 696 N N . ASN A 1 87 ? -15.174 -54.219 33.162 1.00 55.81 87 ASN A N 1
ATOM 697 C CA . ASN A 1 87 ? -15.900 -55.056 34.129 1.00 55.81 87 ASN A CA 1
ATOM 698 C C . ASN A 1 87 ? -16.796 -56.128 33.488 1.00 55.81 87 ASN A C 1
ATOM 700 O O . ASN A 1 87 ? -17.463 -56.870 34.206 1.00 55.81 87 ASN A O 1
ATOM 704 N N . SER A 1 88 ? -16.802 -56.258 32.159 1.00 56.09 88 SER A N 1
ATOM 705 C CA . SER A 1 88 ? -17.536 -57.325 31.475 1.00 56.09 88 SER A CA 1
ATOM 706 C C . SER A 1 88 ? -16.751 -58.640 31.520 1.00 56.09 88 SER A C 1
ATOM 708 O O . SER A 1 88 ? -16.254 -59.125 30.505 1.00 56.09 88 SER A O 1
ATOM 710 N N . LYS A 1 89 ? -16.643 -59.253 32.704 1.00 52.09 89 LYS A N 1
ATOM 711 C CA . LYS A 1 89 ? -16.386 -60.694 32.764 1.00 52.09 89 LYS A CA 1
ATOM 712 C C . LYS A 1 89 ? -17.671 -61.404 32.335 1.00 52.09 89 LYS A C 1
ATOM 714 O O . LYS A 1 89 ? -18.615 -61.497 33.110 1.00 52.09 89 LYS A O 1
ATOM 719 N N . GLY A 1 90 ? -17.695 -61.812 31.066 1.00 55.88 90 GLY A N 1
ATOM 720 C CA . GLY A 1 90 ? -18.554 -62.852 30.498 1.00 55.88 90 GLY A CA 1
ATOM 721 C C . GLY A 1 90 ? -20.008 -62.882 30.965 1.00 55.88 90 GLY A C 1
ATOM 722 O O . GLY A 1 90 ? -20.410 -63.829 31.633 1.00 55.88 90 GLY A O 1
ATOM 723 N N . ARG A 1 91 ? -20.832 -61.915 30.545 1.00 52.81 91 ARG A N 1
ATOM 724 C CA . ARG A 1 91 ? -22.267 -62.193 30.395 1.00 52.81 91 ARG A CA 1
ATOM 725 C C . ARG A 1 91 ? -22.456 -62.866 29.040 1.00 52.81 91 ARG A C 1
ATOM 727 O O . ARG A 1 91 ? -22.374 -62.203 28.008 1.00 52.81 91 ARG A O 1
ATOM 734 N N . GLN A 1 92 ? -22.631 -64.187 29.052 1.00 53.81 92 GLN A N 1
ATOM 735 C CA . GLN A 1 92 ? -22.951 -64.955 27.850 1.00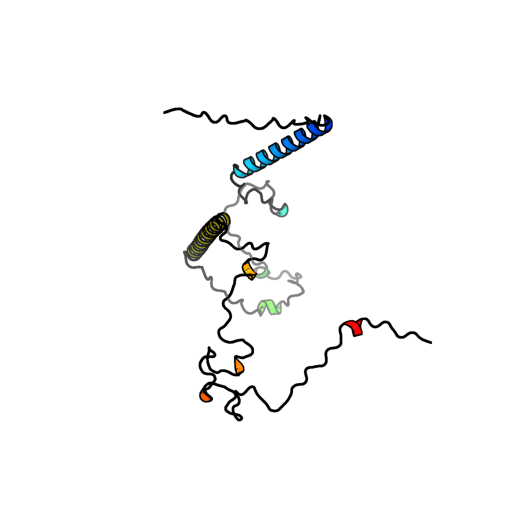 53.81 92 GLN A CA 1
ATOM 736 C C . GLN A 1 92 ? -24.184 -64.335 27.175 1.00 53.81 92 GLN A C 1
ATOM 738 O O . GLN A 1 92 ? -25.212 -64.143 27.819 1.00 53.81 92 GLN A O 1
ATOM 743 N N . GLY A 1 93 ? -24.049 -63.967 25.899 1.00 56.53 93 GLY A N 1
ATOM 744 C CA . GLY A 1 93 ? -25.151 -63.471 25.068 1.00 56.53 93 GLY A CA 1
ATOM 745 C C . GLY A 1 93 ? -25.219 -61.957 24.841 1.00 56.53 93 GLY A C 1
ATOM 746 O O . GLY A 1 93 ? -25.995 -61.535 23.991 1.00 56.53 93 GLY A O 1
ATOM 747 N N . PHE A 1 94 ? -24.406 -61.129 25.509 1.00 54.47 94 PHE A N 1
ATOM 748 C CA . PHE A 1 94 ? -24.315 -59.704 25.159 1.00 54.47 94 PHE A CA 1
ATOM 749 C C . PHE A 1 94 ? -23.134 -59.453 24.219 1.00 54.47 94 PHE A C 1
ATOM 751 O O . PHE A 1 94 ? -21.981 -59.367 24.642 1.00 54.47 94 PHE A O 1
ATOM 758 N N . ILE A 1 95 ? -23.436 -59.332 22.925 1.00 57.28 95 ILE A N 1
ATOM 759 C CA . ILE A 1 95 ? -22.486 -58.866 21.914 1.00 57.28 95 ILE A CA 1
ATOM 760 C C . ILE A 1 95 ? -22.211 -57.390 22.207 1.00 57.28 95 ILE A C 1
ATOM 762 O O . ILE A 1 95 ? -23.044 -56.514 21.981 1.00 57.28 95 ILE A O 1
ATOM 766 N N . LEU A 1 96 ? -21.033 -57.119 22.759 1.00 65.38 96 LEU A N 1
ATOM 767 C CA . LEU A 1 96 ? -20.459 -55.783 22.808 1.00 65.38 96 LEU A CA 1
ATOM 768 C C . LEU A 1 96 ? -20.394 -55.242 21.366 1.00 65.38 96 LEU A C 1
ATOM 770 O O . LEU A 1 96 ? -19.758 -55.888 20.546 1.00 65.38 96 LEU A O 1
ATOM 774 N N . ASN A 1 97 ? -21.094 -54.131 21.090 1.00 62.53 97 ASN A N 1
ATOM 775 C CA . ASN A 1 97 ? -21.258 -53.425 19.802 1.00 62.53 97 ASN A CA 1
ATOM 776 C C . ASN A 1 97 ? -21.040 -54.281 18.519 1.00 62.53 97 ASN A C 1
ATOM 778 O O . ASN A 1 97 ? -19.899 -54.539 18.155 1.00 62.53 97 ASN A O 1
ATOM 782 N N . PRO A 1 98 ? -22.087 -54.646 17.755 1.00 70.31 98 PRO A N 1
ATOM 783 C CA . PRO A 1 98 ? -21.973 -55.570 16.614 1.00 70.31 98 PRO A CA 1
ATOM 784 C C . PRO A 1 98 ? -21.070 -55.087 15.464 1.00 70.31 98 PRO A C 1
ATOM 786 O O . PRO A 1 98 ? -20.706 -55.882 14.605 1.00 70.31 98 PRO A O 1
ATOM 789 N N . TYR A 1 99 ? -20.695 -53.806 15.446 1.00 61.62 99 TYR A N 1
ATOM 790 C CA . TYR A 1 99 ? -19.800 -53.221 14.446 1.00 61.62 99 TYR A CA 1
ATOM 791 C C . TYR A 1 99 ? -18.324 -53.174 14.875 1.00 61.62 99 TYR A C 1
ATOM 793 O O . TYR A 1 99 ? -17.501 -52.643 14.134 1.00 61.62 99 TYR A O 1
ATOM 801 N N . ILE A 1 100 ? -17.970 -53.681 16.064 1.00 65.69 100 ILE A N 1
ATOM 802 C CA . ILE A 1 100 ? -16.579 -53.759 16.525 1.00 65.69 100 ILE A CA 1
ATOM 803 C C . ILE A 1 100 ? -16.167 -55.222 16.684 1.00 65.69 100 ILE A C 1
ATOM 805 O O . ILE A 1 100 ? -16.843 -56.007 17.352 1.00 65.69 100 ILE A O 1
ATOM 809 N N . SER A 1 101 ? -15.051 -55.610 16.069 1.00 66.69 101 SER A N 1
ATOM 810 C CA . SER A 1 101 ? -14.541 -56.966 16.232 1.00 66.69 101 SER A CA 1
ATOM 811 C C . SER A 1 101 ? -13.941 -57.098 17.639 1.00 66.69 101 SER A C 1
ATOM 813 O O . SER A 1 101 ? -13.136 -56.281 18.086 1.00 66.69 101 SER A O 1
ATOM 815 N N . GLN A 1 102 ? -14.366 -58.113 18.394 1.00 68.50 102 GLN A N 1
ATOM 816 C CA . GLN A 1 102 ? -13.887 -58.314 19.770 1.00 68.50 102 GLN A CA 1
ATOM 817 C C . GLN A 1 102 ? -12.409 -58.728 19.821 1.00 68.50 102 GLN A C 1
ATOM 819 O O . GLN A 1 102 ? -11.752 -58.568 20.848 1.00 68.50 102 GLN A O 1
ATOM 824 N N . GLN A 1 103 ? -11.883 -59.211 18.697 1.00 66.94 103 GLN A N 1
ATOM 825 C CA . GLN A 1 103 ? -10.481 -59.570 18.507 1.00 66.94 103 GLN A CA 1
ATOM 826 C C . GLN A 1 103 ? -9.604 -58.305 18.457 1.00 66.94 103 GLN A C 1
ATOM 828 O O . GLN A 1 103 ? -8.554 -58.259 19.099 1.00 66.94 103 GLN A O 1
ATOM 833 N N . ASP A 1 104 ? -10.102 -57.227 17.839 1.00 61.84 104 ASP A N 1
ATOM 834 C CA . ASP A 1 104 ? -9.419 -55.927 17.787 1.00 61.84 104 ASP A CA 1
ATOM 835 C C . ASP A 1 104 ? -9.397 -55.207 19.139 1.00 61.84 104 ASP A C 1
ATOM 837 O O . ASP A 1 104 ? -8.564 -54.339 19.364 1.00 61.84 104 ASP A O 1
ATOM 841 N N . ILE A 1 105 ? -10.277 -55.555 20.082 1.00 62.25 105 ILE A N 1
ATOM 842 C CA . ILE A 1 105 ? -10.287 -54.951 21.427 1.00 62.25 105 ILE A CA 1
ATOM 84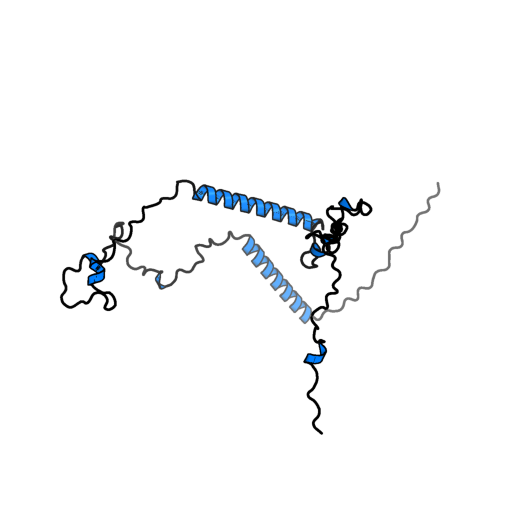3 C C . ILE A 1 105 ? -9.102 -55.452 22.263 1.00 62.25 105 ILE A C 1
ATOM 845 O O . ILE A 1 105 ? -8.579 -54.713 23.099 1.00 62.25 105 ILE A O 1
ATOM 849 N N . ALA A 1 106 ? -8.667 -56.693 22.027 1.00 59.25 106 ALA A N 1
ATOM 850 C CA . ALA A 1 106 ? -7.469 -57.262 22.636 1.00 59.25 106 ALA A CA 1
ATOM 851 C C . ALA A 1 106 ? -6.185 -56.856 21.886 1.00 59.25 106 ALA A C 1
ATOM 853 O O . ALA A 1 106 ? -5.134 -56.745 22.514 1.00 59.25 106 ALA A O 1
ATOM 854 N N . ALA A 1 107 ? -6.281 -56.608 20.572 1.00 57.69 107 ALA A N 1
ATOM 855 C CA . ALA A 1 107 ? -5.162 -56.244 19.697 1.00 57.69 107 ALA A CA 1
ATOM 856 C C . ALA A 1 107 ? -4.994 -54.729 19.459 1.00 57.69 107 ALA A C 1
ATOM 858 O O . ALA A 1 107 ? -4.025 -54.317 18.821 1.00 57.69 107 ALA A O 1
ATOM 859 N N . ALA A 1 108 ? -5.906 -53.887 19.958 1.00 60.06 108 ALA A N 1
ATOM 860 C CA . ALA A 1 108 ? -5.815 -52.443 19.787 1.00 60.06 108 ALA A CA 1
ATOM 861 C C . ALA A 1 108 ? -4.493 -51.940 20.388 1.00 60.06 108 ALA A C 1
ATOM 863 O O . ALA A 1 108 ? -4.246 -52.171 21.580 1.00 60.06 108 ALA A O 1
ATOM 864 N N . PRO A 1 109 ? -3.650 -51.227 19.614 1.00 63.69 109 PRO A N 1
ATOM 865 C CA . PRO A 1 109 ? -2.431 -50.653 20.155 1.00 63.69 109 PRO A CA 1
ATOM 866 C C . PRO A 1 109 ? -2.805 -49.775 21.355 1.00 63.69 109 PRO A C 1
ATOM 868 O O . PRO A 1 109 ? -3.801 -49.037 21.291 1.00 63.69 109 PRO A O 1
ATOM 871 N N . PRO A 1 110 ? -2.063 -49.855 22.476 1.00 67.25 110 PRO A N 1
ATOM 872 C CA . PRO A 1 110 ? -2.347 -49.015 23.625 1.00 67.25 110 PRO A CA 1
ATOM 873 C C . PRO A 1 110 ? -2.339 -47.570 23.138 1.00 67.25 110 PRO A C 1
ATOM 875 O O . PRO A 1 110 ? -1.343 -47.122 22.571 1.00 67.25 110 PRO A O 1
ATOM 878 N N . ARG A 1 111 ? -3.457 -46.847 23.315 1.00 70.56 111 ARG A N 1
ATOM 879 C CA . ARG A 1 111 ? -3.513 -45.423 22.955 1.00 70.56 111 ARG A CA 1
ATOM 880 C C . ARG A 1 111 ? -2.265 -44.766 23.547 1.00 70.56 111 ARG A C 1
ATOM 882 O O . ARG A 1 111 ? -2.050 -44.948 24.754 1.00 70.56 111 ARG A O 1
ATOM 889 N N . PRO A 1 112 ? -1.446 -44.055 22.752 1.00 75.69 112 PRO A N 1
ATOM 890 C CA . PRO A 1 112 ? -0.251 -43.429 23.283 1.00 75.69 112 PRO A CA 1
ATOM 891 C C . PRO A 1 112 ? -0.685 -42.538 24.442 1.00 75.69 112 PRO A C 1
ATOM 893 O O . PRO A 1 112 ? -1.577 -41.694 24.303 1.00 75.69 112 PRO A O 1
ATOM 896 N N . LYS A 1 113 ? -0.131 -42.805 25.627 1.00 74.62 113 LYS A N 1
ATOM 897 C CA . LYS A 1 113 ? -0.430 -42.020 26.821 1.00 74.62 113 LYS A CA 1
ATOM 898 C C . LYS A 1 113 ? 0.112 -40.623 26.555 1.00 74.62 113 LYS A C 1
ATOM 900 O O . LYS A 1 113 ? 1.318 -40.414 26.589 1.00 74.62 113 LYS A O 1
ATOM 905 N N . ARG A 1 114 ? -0.772 -39.680 26.231 1.00 81.56 114 ARG A N 1
ATOM 906 C CA . ARG A 1 114 ? -0.377 -38.287 26.047 1.00 81.56 114 ARG A CA 1
ATOM 907 C C . ARG A 1 114 ? 0.027 -37.740 27.409 1.00 81.56 114 ARG A C 1
ATOM 909 O O . ARG A 1 114 ? -0.788 -37.740 28.331 1.00 81.56 114 ARG A O 1
ATOM 916 N N . GLU A 1 115 ? 1.271 -37.302 27.532 1.00 86.31 115 GLU A N 1
ATOM 917 C CA . GLU A 1 115 ? 1.751 -36.673 28.756 1.00 86.31 115 GLU A CA 1
ATOM 918 C C . GLU A 1 115 ? 0.919 -35.421 29.067 1.00 86.31 115 GLU A C 1
ATOM 920 O O . GLU A 1 115 ? 0.509 -34.669 28.168 1.00 86.31 115 GLU A O 1
ATOM 925 N N . LEU A 1 116 ? 0.630 -35.223 30.354 1.00 86.94 116 LEU A N 1
ATOM 926 C CA . LEU A 1 116 ? -0.092 -34.059 30.853 1.00 86.94 116 LEU A CA 1
ATOM 927 C C . LEU A 1 116 ? 0.816 -32.831 30.754 1.00 86.94 116 LEU A C 1
ATOM 929 O O . LEU A 1 116 ? 1.543 -32.492 31.682 1.00 86.94 116 LEU A O 1
ATOM 933 N N . HIS A 1 117 ? 0.747 -32.151 29.614 1.00 88.38 117 HIS A N 1
ATOM 934 C CA . HIS A 1 117 ? 1.411 -30.873 29.406 1.00 88.38 117 HIS A CA 1
ATOM 935 C C . HIS A 1 117 ? 0.598 -29.767 30.080 1.00 88.38 117 HIS A C 1
ATOM 937 O O . HIS A 1 117 ? -0.378 -29.255 29.525 1.00 88.38 117 HIS A O 1
ATOM 943 N N . LEU A 1 118 ? 0.985 -29.429 31.306 1.00 90.88 118 LEU A N 1
ATOM 944 C CA . LEU A 1 118 ? 0.433 -28.290 32.027 1.00 90.88 118 LEU A CA 1
ATOM 945 C C . LEU A 1 118 ? 1.013 -26.999 31.440 1.00 90.88 118 LEU A C 1
ATOM 947 O O . LEU A 1 118 ? 2.212 -26.898 31.182 1.00 90.88 118 LEU A O 1
ATOM 951 N N . ASN A 1 119 ? 0.164 -25.994 31.229 1.00 91.62 119 ASN A N 1
ATOM 952 C CA . ASN A 1 119 ? 0.647 -24.670 30.853 1.00 91.62 119 ASN A CA 1
ATOM 953 C C . ASN A 1 119 ? 1.449 -24.069 32.013 1.00 91.62 119 ASN A C 1
ATOM 955 O O . ASN A 1 119 ? 1.050 -24.182 33.173 1.00 91.62 119 ASN A O 1
ATOM 959 N N . GLN A 1 120 ? 2.556 -23.398 31.693 1.00 92.06 120 GLN A N 1
ATOM 960 C CA . GLN A 1 120 ? 3.345 -22.687 32.694 1.00 92.06 120 GLN A CA 1
ATOM 961 C C . GLN A 1 120 ? 2.486 -21.627 33.395 1.00 92.06 120 GLN A C 1
ATOM 963 O O . GLN A 1 120 ? 1.655 -20.955 32.772 1.00 92.06 120 GLN A O 1
ATOM 968 N N . LYS A 1 121 ? 2.690 -21.478 34.708 1.00 91.81 121 LYS A N 1
ATOM 969 C CA . LYS A 1 121 ? 2.025 -20.441 35.505 1.00 91.81 121 LYS A CA 1
ATOM 970 C C . LYS A 1 121 ? 2.285 -19.068 34.878 1.00 91.81 121 LYS A C 1
ATOM 972 O O . LYS A 1 121 ? 3.406 -18.770 34.489 1.00 91.81 121 LYS A O 1
ATOM 977 N N . GLY A 1 122 ? 1.251 -18.242 34.766 1.00 94.31 122 GLY A N 1
ATOM 978 C CA . GLY A 1 122 ? 1.378 -16.889 34.219 1.00 94.31 122 GLY A CA 1
ATOM 979 C C . GLY A 1 122 ? 1.238 -16.763 32.699 1.00 94.31 122 GLY A C 1
ATOM 980 O O . GLY A 1 122 ? 0.892 -15.673 32.261 1.00 94.31 122 GLY A O 1
ATOM 981 N N . LYS A 1 123 ? 1.349 -17.843 31.906 1.00 95.25 123 LYS A N 1
ATOM 982 C CA . LYS A 1 123 ? 1.188 -17.791 30.434 1.00 95.25 123 LYS A CA 1
ATOM 983 C C . LYS A 1 123 ? -0.087 -17.056 29.999 1.00 95.25 123 LYS A C 1
ATOM 985 O O . LYS A 1 123 ? -0.054 -16.173 29.154 1.00 95.25 123 LYS A O 1
ATOM 990 N N . PHE A 1 124 ? -1.222 -17.388 30.610 1.00 95.75 124 PHE A N 1
ATOM 991 C CA . PHE A 1 124 ? -2.503 -16.754 30.275 1.00 95.75 124 PHE A CA 1
ATOM 992 C C . PHE A 1 124 ? -2.677 -15.357 30.880 1.00 95.75 124 PHE A C 1
ATOM 994 O O . PHE A 1 124 ? -3.462 -14.565 30.369 1.00 95.75 124 PHE A O 1
ATOM 1001 N N . ILE A 1 125 ? -1.950 -15.039 31.954 1.00 96.25 125 ILE A N 1
ATOM 1002 C CA . ILE A 1 125 ? -1.949 -13.698 32.553 1.00 96.25 125 ILE A CA 1
ATOM 1003 C C . ILE A 1 125 ? -1.199 -12.739 31.627 1.00 96.25 125 ILE A C 1
ATOM 1005 O O . ILE A 1 125 ? -1.678 -11.639 31.369 1.00 96.25 125 ILE A O 1
ATOM 1009 N N . GLU A 1 126 ? -0.062 -13.178 31.091 1.00 96.06 126 GLU A N 1
ATOM 1010 C CA . GLU A 1 126 ? 0.718 -12.442 30.100 1.00 96.06 126 GLU A CA 1
ATOM 1011 C C . GLU A 1 126 ? -0.099 -12.201 28.827 1.00 96.06 126 GLU A C 1
ATOM 1013 O O . GLU A 1 126 ? -0.313 -11.049 28.456 1.00 96.06 126 GLU A O 1
ATOM 1018 N N . GLN A 1 127 ? -0.701 -13.253 28.261 1.00 96.88 127 GLN A N 1
ATOM 1019 C CA . GLN A 1 127 ? -1.603 -13.126 27.110 1.00 96.88 127 GLN A CA 1
ATOM 1020 C C . GLN A 1 127 ? -2.775 -12.168 27.383 1.00 96.88 127 GLN A C 1
ATOM 1022 O O . GLN A 1 127 ? -3.123 -11.338 26.544 1.00 96.88 127 GLN A O 1
ATOM 1027 N N . ALA A 1 128 ? -3.385 -12.229 28.570 1.00 97.62 128 ALA A N 1
ATOM 1028 C CA . ALA A 1 128 ? -4.455 -11.304 28.936 1.00 97.62 128 ALA A CA 1
ATOM 1029 C C . ALA A 1 128 ? -3.959 -9.852 29.040 1.00 97.62 128 ALA A C 1
ATOM 1031 O O . ALA A 1 128 ? -4.670 -8.924 28.649 1.00 97.62 128 ALA A O 1
ATOM 1032 N N . ASN A 1 129 ? -2.747 -9.634 29.552 1.00 97.88 129 ASN A N 1
ATOM 1033 C CA . ASN A 1 129 ? -2.144 -8.307 29.642 1.00 97.88 129 ASN A CA 1
ATOM 1034 C C . ASN A 1 129 ? -1.797 -7.740 28.260 1.00 97.88 129 ASN A C 1
ATOM 1036 O O . ASN A 1 129 ? -2.046 -6.558 28.019 1.00 97.88 129 ASN A O 1
ATOM 1040 N N . GLU A 1 130 ? -1.309 -8.568 27.336 1.00 98.00 130 GLU A N 1
ATOM 1041 C CA . GLU A 1 130 ? -1.104 -8.191 25.934 1.00 98.00 130 GLU A CA 1
ATOM 1042 C C . GLU A 1 130 ? -2.415 -7.762 25.273 1.00 98.00 130 GLU A C 1
ATOM 1044 O O . GLU A 1 130 ? -2.477 -6.689 24.670 1.00 98.00 130 GLU A O 1
ATOM 1049 N N . ILE A 1 131 ? -3.489 -8.542 25.451 1.00 98.25 131 ILE A N 1
ATOM 1050 C CA . ILE A 1 131 ? -4.819 -8.212 24.920 1.00 98.25 131 ILE A CA 1
ATOM 1051 C C . ILE A 1 131 ? -5.311 -6.874 25.485 1.00 98.25 131 ILE A C 1
ATOM 1053 O O . ILE A 1 131 ? -5.759 -6.014 24.730 1.00 98.25 131 ILE A O 1
ATOM 1057 N N . ARG A 1 132 ? -5.186 -6.643 26.798 1.00 98.12 132 ARG A N 1
ATOM 1058 C CA . ARG A 1 132 ? -5.566 -5.361 27.424 1.00 98.12 132 ARG A CA 1
ATOM 1059 C C . ARG A 1 132 ? -4.739 -4.192 26.893 1.00 98.12 132 ARG A C 1
ATOM 1061 O O . ARG A 1 132 ? -5.289 -3.128 26.621 1.00 98.12 132 ARG A O 1
ATOM 1068 N N . SER A 1 133 ? -3.430 -4.384 26.745 1.00 97.94 133 SER A N 1
ATOM 1069 C CA . SER A 1 133 ? -2.520 -3.379 26.189 1.00 97.94 133 SER A CA 1
ATOM 1070 C C . SER A 1 133 ? -2.907 -3.026 24.753 1.00 97.94 133 SER A C 1
ATOM 1072 O O . SER A 1 133 ? -3.000 -1.848 24.408 1.00 97.94 133 SER A O 1
ATOM 1074 N N . ARG A 1 134 ? -3.223 -4.038 23.938 1.00 97.56 134 ARG A N 1
ATOM 1075 C CA . ARG A 1 134 ? -3.718 -3.865 22.572 1.00 97.56 134 ARG A CA 1
ATOM 1076 C C . ARG A 1 134 ? -5.033 -3.087 22.539 1.00 97.56 134 ARG A C 1
ATOM 1078 O O . ARG A 1 134 ? -5.102 -2.082 21.843 1.00 97.56 134 ARG A O 1
ATOM 1085 N N . LEU A 1 135 ? -6.022 -3.473 23.346 1.00 98.06 135 LEU A N 1
ATOM 1086 C CA . LEU A 1 135 ? -7.305 -2.764 23.430 1.00 98.06 135 LEU A CA 1
ATOM 1087 C C . LEU A 1 135 ? -7.132 -1.301 23.856 1.00 98.06 135 LEU A C 1
ATOM 1089 O O . LEU A 1 135 ? -7.783 -0.415 23.308 1.00 98.06 135 LEU A O 1
ATOM 1093 N N . LYS A 1 136 ? -6.217 -1.023 24.793 1.00 98.06 136 LYS A N 1
ATOM 1094 C CA . LYS A 1 136 ? -5.898 0.350 25.202 1.00 98.06 136 LYS A CA 1
ATOM 1095 C C . LYS A 1 136 ? -5.298 1.161 24.051 1.00 98.06 136 LYS A C 1
ATOM 1097 O O . LYS A 1 136 ? -5.672 2.316 23.873 1.00 98.06 136 LYS A O 1
ATOM 1102 N N . LYS A 1 137 ? -4.385 0.574 23.269 1.00 97.81 137 LYS A N 1
ATOM 1103 C CA . LYS A 1 137 ? -3.800 1.230 22.087 1.00 97.81 137 LYS A CA 1
ATOM 1104 C C . LYS A 1 137 ? -4.861 1.512 21.024 1.00 97.81 137 LYS A C 1
ATOM 1106 O O . LYS A 1 137 ? -4.939 2.640 20.553 1.00 97.81 137 LYS A O 1
ATOM 1111 N N . GLU A 1 138 ? -5.710 0.533 20.723 1.00 97.06 138 GLU A N 1
ATOM 1112 C CA . GLU A 1 138 ? -6.808 0.680 19.759 1.00 97.06 138 GLU A CA 1
ATOM 1113 C C . GLU A 1 138 ? -7.806 1.770 20.190 1.00 97.06 138 GLU A C 1
ATOM 1115 O O . GLU A 1 138 ? -8.277 2.544 19.360 1.00 97.06 138 GLU A O 1
ATOM 1120 N N . GLN A 1 139 ? -8.104 1.884 21.489 1.00 97.25 139 GLN A N 1
ATOM 1121 C CA . GLN A 1 139 ? -8.969 2.943 22.013 1.00 97.25 139 GLN A CA 1
ATOM 1122 C C . GLN A 1 139 ? -8.341 4.337 21.855 1.00 97.25 139 GLN A C 1
ATOM 1124 O O . GLN A 1 139 ? -8.998 5.255 21.367 1.00 97.25 139 GLN A O 1
ATOM 1129 N N . LEU A 1 140 ? -7.062 4.489 22.213 1.00 97.62 140 LEU A N 1
ATOM 1130 C CA . LEU A 1 140 ? -6.338 5.754 22.046 1.00 97.62 140 LEU A CA 1
ATOM 1131 C C . LEU A 1 140 ? -6.234 6.169 20.571 1.00 97.62 140 LEU A C 1
ATOM 1133 O O . LEU A 1 140 ? -6.343 7.351 20.249 1.00 97.62 140 LEU A O 1
ATOM 1137 N N . GLU A 1 141 ? -6.043 5.207 19.669 1.00 96.38 141 GLU A N 1
ATOM 1138 C CA . GLU A 1 141 ? -6.017 5.451 18.228 1.00 96.38 141 GLU A CA 1
ATOM 1139 C C . GLU A 1 141 ? -7.383 5.914 17.708 1.00 96.38 141 GLU A C 1
ATOM 1141 O O . GLU A 1 141 ? -7.454 6.916 16.996 1.00 96.38 141 GLU A O 1
ATOM 1146 N N . LYS A 1 142 ? -8.479 5.272 18.133 1.00 94.81 142 LYS A N 1
ATOM 1147 C CA . LYS A 1 142 ? -9.844 5.711 17.799 1.00 94.81 142 LYS A CA 1
ATOM 1148 C C . LYS A 1 142 ? -10.129 7.132 18.277 1.00 94.81 142 LYS A C 1
ATOM 1150 O O . LYS A 1 142 ? -10.670 7.927 17.516 1.00 94.81 142 LYS A O 1
ATOM 1155 N N . GLU A 1 143 ? -9.739 7.471 19.504 1.00 96.06 143 GLU A N 1
ATOM 1156 C CA . GLU A 1 143 ? -9.894 8.828 20.044 1.00 96.06 143 GLU A CA 1
ATOM 1157 C C . GLU A 1 143 ? -9.065 9.855 19.267 1.00 96.06 143 GLU A C 1
ATOM 1159 O O . GLU A 1 143 ? -9.532 10.966 19.009 1.00 96.06 143 GLU A O 1
ATOM 1164 N N . ARG A 1 144 ? -7.844 9.491 18.856 1.00 95.00 144 ARG A N 1
ATOM 1165 C CA . ARG A 1 144 ? -7.006 10.338 18.000 1.00 95.00 144 ARG A CA 1
ATOM 1166 C C . ARG A 1 144 ? -7.671 10.569 16.644 1.00 95.00 144 ARG A C 1
ATOM 1168 O O . ARG A 1 144 ? -7.738 11.711 16.204 1.00 95.00 144 ARG A O 1
ATOM 1175 N N . ILE A 1 145 ? -8.167 9.514 16.000 1.00 91.31 145 ILE A N 1
ATOM 1176 C CA . ILE A 1 145 ? -8.844 9.607 14.701 1.00 91.31 145 ILE A CA 1
ATOM 1177 C C . ILE A 1 145 ? -10.117 10.450 14.818 1.00 91.31 145 ILE A C 1
ATOM 1179 O O . ILE A 1 145 ? -10.338 11.310 13.974 1.00 91.31 145 ILE A O 1
ATOM 1183 N N . ALA A 1 146 ? -10.913 10.270 15.875 1.00 91.56 146 ALA A N 1
ATOM 1184 C CA . ALA A 1 146 ? -12.113 11.071 16.112 1.00 91.56 146 ALA A CA 1
ATOM 1185 C C . ALA A 1 146 ? -11.789 12.570 16.235 1.00 91.56 146 ALA A C 1
ATOM 1187 O O . ALA A 1 146 ? -12.420 13.384 15.568 1.00 91.56 146 ALA A O 1
ATOM 1188 N N . LYS A 1 147 ? -10.746 12.935 16.994 1.00 94.50 147 LYS A N 1
ATOM 1189 C CA . LYS A 1 147 ? -10.278 14.331 17.098 1.00 94.50 147 LYS A CA 1
ATOM 1190 C C . LYS A 1 147 ? -9.800 14.894 15.759 1.00 94.50 147 LYS A C 1
ATOM 1192 O O . LYS A 1 147 ? -10.080 16.043 15.441 1.00 94.50 147 LYS A O 1
ATOM 1197 N N . LEU A 1 148 ? -9.081 14.097 14.966 1.00 92.62 148 LEU A N 1
ATOM 1198 C CA . LEU A 1 148 ? -8.651 14.506 13.626 1.00 92.62 148 LEU A CA 1
ATOM 1199 C C . LEU A 1 148 ? -9.844 14.667 12.672 1.00 92.62 148 LEU A C 1
ATOM 1201 O O . LEU A 1 148 ? -9.833 15.559 11.827 1.00 92.62 148 LEU A O 1
ATOM 1205 N N . ALA A 1 149 ? -10.877 13.836 12.819 1.00 88.94 149 ALA A N 1
ATOM 1206 C CA . ALA A 1 149 ? -12.108 13.934 12.046 1.00 88.94 149 ALA A CA 1
ATOM 1207 C C . ALA A 1 149 ? -12.905 15.199 12.410 1.00 88.94 149 ALA A C 1
ATOM 1209 O O . ALA A 1 149 ? -13.376 15.885 11.512 1.00 88.94 149 ALA A O 1
ATOM 1210 N N . GLU A 1 150 ? -12.981 15.574 13.694 1.00 90.00 150 GLU A N 1
ATOM 1211 C CA . GLU A 1 150 ? -13.559 16.862 14.129 1.00 90.00 150 GLU A CA 1
ATOM 1212 C C . GLU A 1 150 ? -12.822 18.069 13.525 1.00 90.00 150 GLU A C 1
ATOM 1214 O O . GLU A 1 150 ? -13.426 19.108 13.264 1.00 90.00 150 GLU A O 1
ATOM 1219 N N . GLN A 1 151 ? -11.520 17.927 13.267 1.00 93.12 151 GLN A N 1
ATOM 1220 C CA . GLN A 1 151 ? -10.684 18.941 12.621 1.00 93.12 151 GLN A CA 1
ATOM 1221 C C . GLN A 1 151 ? -10.735 18.895 11.084 1.00 93.12 151 GLN A C 1
ATOM 1223 O O . GLN A 1 151 ? -10.036 19.675 10.441 1.00 93.12 151 GLN A O 1
ATOM 1228 N N . ASN A 1 152 ? -11.538 18.004 10.486 1.00 86.00 152 ASN A N 1
ATOM 1229 C CA . ASN A 1 152 ? -11.585 17.745 9.041 1.00 86.00 152 ASN A CA 1
ATOM 1230 C C . ASN A 1 152 ? -10.214 17.387 8.426 1.00 86.00 152 ASN A C 1
ATOM 1232 O O . ASN A 1 152 ? -9.944 17.711 7.273 1.00 86.00 152 ASN A O 1
ATOM 1236 N N . LEU A 1 153 ? -9.331 16.732 9.191 1.00 85.50 153 LEU A N 1
ATOM 1237 C CA . LEU A 1 153 ? -8.002 16.303 8.726 1.00 85.50 153 LEU A CA 1
ATOM 1238 C C . LEU A 1 153 ? -7.967 14.828 8.281 1.00 85.50 153 LEU A C 1
ATOM 1240 O O . LEU A 1 153 ? -6.929 14.325 7.854 1.00 85.50 153 LEU A O 1
ATOM 1244 N N . VAL A 1 154 ? -9.087 14.111 8.402 1.00 87.19 154 VAL A N 1
ATOM 1245 C CA . VAL A 1 154 ? -9.228 12.703 8.001 1.00 87.19 154 VAL A CA 1
ATOM 1246 C C . VAL A 1 154 ? -10.026 12.634 6.707 1.00 87.19 154 VAL A C 1
ATOM 1248 O O . VAL A 1 154 ? -11.048 13.300 6.589 1.00 87.19 154 VAL A O 1
ATOM 1251 N N . SER A 1 155 ? -9.583 11.802 5.765 1.00 86.19 155 SER A N 1
ATOM 1252 C CA . SER A 1 155 ? -10.295 11.561 4.507 1.00 86.19 155 SER A CA 1
ATOM 1253 C C . SER A 1 155 ? -11.641 10.873 4.746 1.00 86.19 155 SER A C 1
ATOM 1255 O O . SER A 1 155 ? -11.692 9.854 5.446 1.00 86.19 155 SER A O 1
ATOM 1257 N N . ASP A 1 156 ? -12.706 11.359 4.111 1.00 85.56 156 ASP A N 1
ATOM 1258 C CA . ASP A 1 156 ? -14.025 10.732 4.175 1.00 85.56 156 ASP A CA 1
ATOM 1259 C C . ASP A 1 156 ? -14.054 9.410 3.387 1.00 85.56 156 ASP A C 1
ATOM 1261 O O . ASP A 1 156 ? -13.960 9.358 2.155 1.00 85.56 156 ASP A O 1
ATOM 1265 N N . ILE A 1 157 ? -14.229 8.308 4.120 1.00 86.44 157 ILE A N 1
ATOM 1266 C CA . ILE A 1 157 ? -14.335 6.952 3.569 1.00 86.44 157 ILE A CA 1
ATOM 1267 C C . ILE A 1 157 ? -15.606 6.805 2.719 1.00 86.44 157 ILE A C 1
ATOM 1269 O O . ILE A 1 157 ? -15.599 6.055 1.745 1.00 86.44 157 ILE A O 1
ATOM 1273 N N . ARG A 1 158 ? -16.695 7.517 3.049 1.00 85.81 158 ARG A N 1
ATOM 1274 C CA . ARG A 1 158 ? -17.971 7.416 2.317 1.00 85.81 158 ARG A CA 1
ATOM 1275 C C . ARG A 1 158 ? -17.872 7.997 0.916 1.00 85.81 158 ARG A C 1
ATOM 1277 O O . ARG A 1 158 ? -18.461 7.443 -0.007 1.00 85.81 158 ARG A O 1
ATOM 1284 N N . LEU A 1 159 ? -17.135 9.095 0.775 1.00 87.69 159 LEU A N 1
ATOM 1285 C CA . LEU A 1 159 ? -16.880 9.740 -0.509 1.00 87.69 159 LEU A CA 1
ATOM 1286 C C . LEU A 1 159 ? -15.698 9.098 -1.259 1.00 87.69 159 LEU A C 1
ATOM 1288 O O . LEU A 1 159 ? -15.515 9.331 -2.451 1.00 87.69 159 LEU A O 1
ATOM 1292 N N . GLY A 1 160 ? -14.915 8.252 -0.582 1.00 89.50 160 GLY A N 1
ATOM 1293 C CA . GLY A 1 160 ? -13.743 7.610 -1.166 1.00 89.50 160 GLY A CA 1
ATOM 1294 C C . GLY A 1 160 ? -12.558 8.563 -1.324 1.00 89.50 160 GLY A C 1
ATOM 1295 O O . GLY A 1 160 ? -11.694 8.317 -2.159 1.00 89.50 160 GLY A O 1
ATOM 1296 N N . GLU A 1 161 ? -12.477 9.626 -0.519 1.00 89.56 161 GLU A N 1
ATOM 1297 C CA . GLU A 1 161 ? -11.398 10.628 -0.579 1.00 89.56 161 GLU A CA 1
ATOM 1298 C C . GLU A 1 161 ? -10.000 10.008 -0.429 1.00 89.56 161 GLU A C 1
ATOM 1300 O O . GLU A 1 161 ? -9.030 10.499 -1.002 1.00 89.56 161 GLU A O 1
ATOM 1305 N N . GLN A 1 162 ? -9.906 8.870 0.266 1.00 87.25 162 GLN A N 1
ATOM 1306 C CA . GLN A 1 162 ? -8.683 8.072 0.401 1.00 87.25 162 GLN A CA 1
ATOM 1307 C C . GLN A 1 162 ? -8.051 7.665 -0.945 1.00 87.25 162 GLN A C 1
ATOM 1309 O O . GLN A 1 162 ? -6.836 7.493 -1.015 1.00 87.25 162 GLN A O 1
ATOM 1314 N N . PHE A 1 163 ? -8.854 7.523 -2.007 1.00 88.12 163 PHE A N 1
ATOM 1315 C CA . PHE A 1 163 ? -8.386 7.134 -3.342 1.00 88.12 163 PHE A CA 1
ATOM 1316 C C . PHE A 1 163 ? -7.855 8.315 -4.160 1.00 88.12 163 PHE A C 1
ATOM 1318 O O . PHE A 1 163 ? -7.143 8.106 -5.135 1.00 88.12 163 PHE A O 1
ATOM 1325 N N . TYR A 1 164 ? -8.173 9.545 -3.753 1.00 88.00 164 TYR A N 1
ATOM 1326 C CA . TYR A 1 164 ? -7.771 10.772 -4.444 1.00 88.00 164 TYR A CA 1
ATOM 1327 C C . TYR A 1 164 ? -6.561 11.439 -3.796 1.00 88.00 164 TYR A C 1
ATOM 1329 O O . TYR A 1 164 ? -6.232 12.580 -4.120 1.00 88.00 164 TYR A O 1
ATOM 1337 N N . LYS A 1 165 ? -5.886 10.743 -2.873 1.00 86.19 165 LYS A N 1
ATOM 1338 C CA . LYS A 1 165 ? -4.636 11.235 -2.308 1.00 86.19 165 LYS A CA 1
ATOM 1339 C C . LYS A 1 165 ? -3.632 11.413 -3.455 1.00 86.19 165 LYS A C 1
ATOM 1341 O O . LYS A 1 165 ? -3.316 10.420 -4.111 1.00 86.19 165 LYS A O 1
ATOM 1346 N N . PRO A 1 166 ? -3.116 12.631 -3.696 1.00 85.88 166 PRO A N 1
ATOM 1347 C CA . PRO A 1 166 ? -2.099 12.831 -4.713 1.00 85.88 166 PRO A CA 1
ATOM 1348 C C . PRO A 1 166 ? -0.868 12.016 -4.319 1.00 85.88 166 PRO A C 1
ATOM 1350 O O . PRO A 1 166 ? -0.318 12.179 -3.226 1.00 85.88 166 PRO A O 1
ATOM 1353 N N . VAL A 1 167 ? -0.485 11.088 -5.189 1.00 88.06 167 VAL A N 1
ATOM 1354 C CA . VAL A 1 167 ? 0.772 10.350 -5.094 1.00 88.06 167 VAL A CA 1
ATOM 1355 C C . VAL A 1 167 ? 1.721 11.003 -6.081 1.00 88.06 167 VAL A C 1
ATOM 1357 O O . VAL A 1 167 ? 1.315 11.337 -7.196 1.00 88.06 167 VAL A O 1
ATOM 1360 N N . GLU A 1 168 ? 2.964 11.220 -5.665 1.00 91.12 168 GLU A N 1
ATOM 1361 C CA . GLU A 1 168 ? 3.990 11.678 -6.596 1.00 91.12 168 GLU A CA 1
ATOM 1362 C C . GLU A 1 168 ? 4.130 10.649 -7.725 1.00 91.12 168 GLU A C 1
ATOM 1364 O O . GLU A 1 168 ? 4.162 9.442 -7.447 1.00 91.12 168 GLU A O 1
ATOM 1369 N N . PRO A 1 169 ? 4.161 11.089 -8.994 1.00 90.06 169 PRO A N 1
ATOM 1370 C CA . PRO A 1 169 ? 4.377 10.164 -10.091 1.00 90.06 169 PRO A CA 1
ATOM 1371 C C . PRO A 1 169 ? 5.715 9.437 -9.881 1.00 90.06 169 PRO A C 1
ATOM 1373 O O . PRO A 1 169 ? 6.662 10.027 -9.353 1.00 90.06 169 PRO A O 1
ATOM 1376 N N . PRO A 1 170 ? 5.813 8.152 -10.257 1.00 91.06 170 PRO A N 1
ATOM 1377 C CA . PRO A 1 170 ? 7.082 7.445 -10.181 1.00 91.06 170 PRO A CA 1
ATOM 1378 C C . PRO A 1 170 ? 8.118 8.118 -11.092 1.00 91.06 170 PRO A C 1
ATOM 1380 O O . PRO A 1 170 ? 7.772 8.638 -12.148 1.00 91.06 170 PRO A O 1
ATOM 1383 N N . TYR A 1 171 ? 9.396 8.067 -10.702 1.00 92.44 171 TYR A N 1
ATOM 1384 C CA . TYR A 1 171 ? 10.493 8.656 -11.484 1.00 92.44 171 TYR A CA 1
ATOM 1385 C C . TYR A 1 171 ? 10.666 8.034 -12.871 1.00 92.44 171 TYR A C 1
ATOM 1387 O O . TYR A 1 171 ? 11.132 8.710 -13.779 1.00 92.44 171 TYR A O 1
ATOM 1395 N N . ILE A 1 172 ? 10.310 6.755 -13.011 1.00 93.31 172 ILE A N 1
ATOM 1396 C CA . ILE A 1 172 ? 10.273 6.027 -14.279 1.00 93.31 172 ILE A CA 1
ATOM 1397 C C . ILE A 1 172 ? 8.870 5.473 -14.469 1.00 93.31 172 ILE A C 1
ATOM 1399 O O . ILE A 1 172 ? 8.287 4.874 -13.555 1.00 93.31 172 ILE A O 1
ATOM 1403 N N . GLU A 1 173 ? 8.350 5.636 -15.677 1.00 93.56 173 GLU A N 1
ATOM 1404 C CA . GLU A 1 173 ? 7.070 5.076 -16.064 1.00 93.56 173 GLU A CA 1
ATOM 1405 C C . GLU A 1 173 ? 7.180 3.549 -16.203 1.00 93.56 173 GLU A C 1
ATOM 1407 O O . GLU A 1 173 ? 8.182 2.991 -16.648 1.00 93.56 173 GLU A O 1
ATOM 1412 N N . TRP A 1 174 ? 6.149 2.821 -15.778 1.00 92.81 174 TRP A N 1
ATOM 1413 C CA . TRP A 1 174 ? 6.223 1.358 -15.663 1.00 92.81 174 TRP A CA 1
ATOM 1414 C C . TRP A 1 174 ? 6.464 0.640 -17.002 1.00 92.81 174 TRP A C 1
ATOM 1416 O O . TRP A 1 174 ? 6.990 -0.472 -16.996 1.00 92.81 174 TRP A O 1
ATOM 1426 N N . TRP A 1 175 ? 6.083 1.260 -18.122 1.00 92.75 175 TRP A N 1
ATOM 1427 C CA . TRP A 1 175 ? 6.308 0.737 -19.471 1.00 92.75 175 TRP A CA 1
ATOM 1428 C C . TRP A 1 175 ? 7.739 0.982 -19.964 1.00 92.75 175 TRP A C 1
ATOM 1430 O O . TRP A 1 175 ? 8.215 0.222 -20.801 1.00 92.75 175 TRP A O 1
ATOM 1440 N N . ASP A 1 176 ? 8.434 1.975 -19.403 1.00 92.44 176 ASP A N 1
ATOM 1441 C CA . ASP A 1 176 ? 9.819 2.322 -19.732 1.00 92.44 176 ASP A CA 1
ATOM 1442 C C . ASP A 1 176 ? 10.853 1.534 -18.928 1.00 92.44 176 ASP A C 1
ATOM 1444 O O . ASP A 1 176 ? 11.981 1.303 -19.365 1.00 92.44 176 ASP A O 1
ATOM 1448 N N . LYS A 1 177 ? 10.450 1.068 -17.745 1.00 91.38 177 LYS A N 1
ATOM 1449 C CA . LYS A 1 177 ? 11.278 0.282 -16.828 1.00 91.38 177 LYS A CA 1
ATOM 1450 C C . LYS A 1 177 ? 12.129 -0.829 -17.475 1.00 91.38 177 LYS A C 1
ATOM 1452 O O . LYS A 1 177 ? 13.262 -0.979 -17.033 1.00 91.38 177 LYS A O 1
ATOM 1457 N N . PRO A 1 178 ? 11.657 -1.635 -18.449 1.00 91.00 178 PRO A N 1
ATOM 1458 C CA . PRO A 1 178 ? 12.495 -2.678 -19.044 1.00 91.00 178 PRO A CA 1
ATOM 1459 C C . PRO A 1 178 ? 13.611 -2.148 -19.962 1.00 91.00 178 PRO A C 1
ATOM 1461 O O . PRO A 1 178 ? 14.542 -2.896 -20.250 1.00 91.00 178 PRO A O 1
ATOM 1464 N N . PHE A 1 179 ? 13.552 -0.894 -20.422 1.00 90.44 179 PHE A N 1
ATOM 1465 C CA . PHE A 1 179 ? 14.557 -0.300 -21.320 1.00 90.44 179 PHE A CA 1
ATOM 1466 C C . PHE A 1 179 ? 15.731 0.353 -20.571 1.00 90.44 179 PHE A C 1
ATOM 1468 O O . PHE A 1 179 ? 16.786 0.624 -21.153 1.00 90.44 179 PHE A O 1
ATOM 1475 N N . LEU A 1 180 ? 15.551 0.599 -19.273 1.00 90.44 180 LEU A N 1
ATOM 1476 C CA . LEU A 1 180 ? 16.465 1.338 -18.409 1.00 90.44 180 LEU A CA 1
ATOM 1477 C C . LEU A 1 180 ? 17.009 0.422 -17.311 1.00 90.44 180 LEU A C 1
ATOM 1479 O O . LEU A 1 180 ? 16.262 -0.320 -16.676 1.00 90.44 180 LEU A O 1
ATOM 1483 N N . LYS A 1 181 ? 18.313 0.506 -17.035 1.00 87.88 181 LYS A N 1
ATOM 1484 C CA . LYS A 1 181 ? 18.917 -0.149 -15.857 1.00 87.88 181 LYS A CA 1
ATOM 1485 C C . LYS A 1 181 ? 18.806 0.719 -14.599 1.00 87.88 181 LYS A C 1
ATOM 1487 O O . LYS A 1 181 ? 18.821 0.204 -13.480 1.00 87.88 181 LYS A O 1
ATOM 1492 N N . ASP A 1 182 ? 18.687 2.029 -14.794 1.00 88.50 182 ASP A N 1
ATOM 1493 C CA . ASP A 1 182 ? 18.643 3.033 -13.736 1.00 88.50 182 ASP A CA 1
ATOM 1494 C C . ASP A 1 182 ? 17.220 3.287 -13.210 1.00 88.50 182 ASP A C 1
ATOM 1496 O O . ASP A 1 182 ? 16.232 2.719 -13.672 1.00 88.50 182 ASP A O 1
ATOM 1500 N N . LYS A 1 183 ? 17.123 4.142 -12.183 1.00 87.94 183 LYS A N 1
ATOM 1501 C CA . LYS A 1 183 ? 15.859 4.554 -11.543 1.00 87.94 183 LYS A CA 1
ATOM 1502 C C . LYS A 1 183 ? 15.350 5.929 -11.999 1.00 87.94 183 LYS A C 1
ATOM 1504 O O . LYS A 1 183 ? 14.303 6.351 -11.516 1.00 87.94 183 LYS A O 1
ATOM 1509 N N . PHE A 1 184 ? 16.080 6.603 -12.889 1.00 90.81 184 PHE A N 1
ATOM 1510 C CA . PHE A 1 184 ? 15.797 7.951 -13.393 1.00 90.81 184 PHE A CA 1
ATOM 1511 C C . PHE A 1 184 ? 16.126 8.058 -14.890 1.00 90.81 184 PHE A C 1
ATOM 1513 O O . PHE A 1 184 ? 16.879 7.237 -15.413 1.00 90.81 184 PHE A O 1
ATOM 1520 N N . TYR A 1 185 ? 15.611 9.097 -15.554 1.00 90.81 185 TYR A N 1
ATOM 1521 C CA . TYR A 1 185 ? 15.860 9.395 -16.974 1.00 90.81 185 TYR A CA 1
ATOM 1522 C C . TYR A 1 185 ? 17.117 10.251 -17.228 1.00 90.81 185 TYR A C 1
ATOM 1524 O O . TYR A 1 185 ? 17.334 10.709 -18.344 1.00 90.81 185 TYR A O 1
ATOM 1532 N N . ASP A 1 186 ? 17.951 10.495 -16.216 1.00 88.62 186 ASP A N 1
ATOM 1533 C CA . ASP A 1 186 ? 19.025 11.497 -16.303 1.00 88.62 186 ASP A CA 1
ATOM 1534 C C . ASP A 1 186 ? 20.139 11.143 -17.305 1.00 88.62 186 ASP A C 1
ATOM 1536 O O . ASP A 1 186 ? 20.819 12.033 -17.805 1.00 88.62 186 ASP A O 1
ATOM 1540 N N . ASN A 1 187 ? 20.336 9.856 -17.610 1.00 84.12 187 ASN A N 1
ATOM 1541 C CA . ASN A 1 187 ? 21.482 9.366 -18.386 1.00 84.12 187 ASN A CA 1
ATOM 1542 C C . ASN A 1 187 ? 21.055 8.540 -19.611 1.00 84.12 187 ASN A C 1
ATOM 1544 O O . ASN A 1 187 ? 21.541 7.427 -19.805 1.00 84.12 187 ASN A O 1
ATOM 1548 N N . LEU A 1 188 ? 20.133 9.064 -20.423 1.00 83.38 188 LEU A N 1
ATOM 1549 C CA . LEU A 1 188 ? 19.663 8.383 -21.640 1.00 83.38 188 LEU A CA 1
ATOM 1550 C C . LEU A 1 188 ? 20.728 8.278 -22.740 1.00 83.38 188 LEU A C 1
ATOM 1552 O O . LEU A 1 188 ? 20.686 7.338 -23.529 1.00 83.38 188 LEU A O 1
ATOM 1556 N N . ASP A 1 189 ? 21.685 9.207 -22.769 1.00 85.50 189 ASP A N 1
ATOM 1557 C CA . ASP A 1 189 ? 22.756 9.236 -23.773 1.00 85.50 189 ASP A CA 1
ATOM 1558 C C . ASP A 1 189 ? 23.834 8.160 -23.534 1.00 85.50 189 ASP A C 1
ATOM 1560 O O . ASP A 1 189 ? 24.666 7.900 -24.402 1.00 85.50 189 ASP A O 1
ATOM 1564 N N . ASP A 1 190 ? 23.849 7.534 -22.353 1.00 87.56 190 ASP A N 1
ATOM 1565 C CA . ASP A 1 190 ? 24.832 6.517 -21.987 1.00 87.56 190 ASP A CA 1
ATOM 1566 C C . ASP A 1 190 ? 24.321 5.113 -22.345 1.00 87.56 190 ASP A C 1
ATOM 1568 O O . ASP A 1 190 ? 23.519 4.506 -21.628 1.00 87.56 190 ASP A O 1
ATOM 1572 N N . GLU A 1 191 ? 24.833 4.567 -23.447 1.00 84.50 191 GLU A N 1
ATOM 1573 C CA . GLU A 1 191 ? 24.511 3.223 -23.946 1.00 84.50 191 GLU A CA 1
ATOM 1574 C C . GLU A 1 191 ? 24.766 2.109 -22.914 1.00 84.50 191 GLU A C 1
ATOM 1576 O O . GLU A 1 191 ? 24.129 1.058 -22.953 1.00 84.50 191 GLU A O 1
ATOM 1581 N N . SER A 1 192 ? 25.659 2.319 -21.940 1.00 85.00 192 SER A N 1
ATOM 1582 C CA . SER A 1 192 ? 25.916 1.317 -20.898 1.00 85.00 192 SER A CA 1
ATOM 1583 C C . SER A 1 192 ? 24.743 1.154 -19.919 1.00 85.00 192 SER A C 1
ATOM 1585 O O . SER A 1 192 ? 24.555 0.076 -19.332 1.00 85.00 192 SER A O 1
ATOM 1587 N N . ARG A 1 193 ? 23.929 2.206 -19.769 1.00 84.44 193 ARG A N 1
ATOM 1588 C CA . ARG A 1 193 ? 22.807 2.308 -18.822 1.00 84.44 193 ARG A CA 1
ATOM 1589 C C . ARG A 1 193 ? 21.458 1.928 -19.421 1.00 84.44 193 ARG A C 1
ATOM 1591 O O . ARG A 1 193 ? 20.486 1.759 -18.680 1.00 84.44 193 ARG A O 1
ATOM 1598 N N . THR A 1 194 ? 21.402 1.723 -20.729 1.00 87.31 194 THR A N 1
ATOM 1599 C CA . THR A 1 194 ? 20.228 1.193 -21.420 1.00 87.31 194 THR A CA 1
ATOM 1600 C C . THR A 1 194 ? 20.357 -0.321 -21.603 1.00 87.31 194 THR A C 1
ATOM 1602 O O . THR A 1 194 ? 21.453 -0.887 -21.654 1.00 87.31 194 THR A O 1
ATOM 1605 N N . THR A 1 195 ? 19.229 -1.029 -21.613 1.00 86.31 195 THR A N 1
ATOM 1606 C CA . THR A 1 195 ? 19.204 -2.488 -21.841 1.00 86.31 195 THR A CA 1
ATOM 1607 C C . THR A 1 195 ? 19.216 -2.833 -23.329 1.00 86.31 195 THR A C 1
ATOM 1609 O O . THR A 1 195 ? 19.673 -3.906 -23.707 1.00 86.31 195 THR A O 1
ATOM 1612 N N . PHE A 1 196 ? 18.777 -1.906 -24.183 1.00 85.00 196 PHE A N 1
ATOM 1613 C CA . PHE A 1 196 ? 18.607 -2.131 -25.617 1.00 85.00 196 PHE A CA 1
ATOM 1614 C C . PHE A 1 196 ? 19.849 -1.848 -26.476 1.00 85.00 196 PHE A C 1
ATOM 1616 O O . PHE A 1 196 ? 19.838 -2.175 -27.660 1.00 85.00 196 PHE A O 1
ATOM 1623 N N . ALA A 1 197 ? 20.917 -1.262 -25.919 1.00 84.00 197 ALA A N 1
ATOM 1624 C CA . ALA A 1 197 ? 22.135 -0.959 -26.678 1.00 84.00 197 ALA A CA 1
ATOM 1625 C C . ALA A 1 197 ? 22.875 -2.219 -27.167 1.00 84.00 197 ALA A C 1
ATOM 1627 O O . ALA A 1 197 ? 23.504 -2.207 -28.223 1.00 84.00 197 ALA A O 1
ATOM 1628 N N . VAL A 1 198 ? 22.783 -3.329 -26.425 1.00 81.38 198 VAL A N 1
ATOM 1629 C CA . VAL A 1 198 ? 23.427 -4.599 -26.787 1.00 81.38 198 VAL A CA 1
ATOM 1630 C C . VAL A 1 198 ? 22.387 -5.541 -27.390 1.00 81.38 198 VAL A C 1
ATOM 1632 O O . VAL A 1 198 ? 21.572 -6.127 -26.681 1.00 81.38 198 VAL A O 1
ATOM 1635 N N . GLN A 1 199 ? 22.427 -5.709 -28.713 1.00 76.94 199 GLN A N 1
ATOM 1636 C CA . GLN A 1 199 ? 21.441 -6.503 -29.458 1.00 76.94 199 GLN A CA 1
ATOM 1637 C C . GLN A 1 199 ? 21.425 -7.995 -29.073 1.00 76.94 199 GLN A C 1
ATOM 1639 O O . GLN A 1 199 ? 20.379 -8.628 -29.155 1.00 76.94 199 GLN A O 1
ATOM 1644 N N . GLU A 1 200 ? 22.558 -8.550 -28.636 1.00 79.56 200 GLU A N 1
ATOM 1645 C CA . GLU A 1 200 ? 22.687 -9.971 -28.266 1.00 79.56 200 GLU A CA 1
ATOM 1646 C C . GLU A 1 200 ? 22.406 -10.255 -26.779 1.00 79.56 200 GLU A C 1
ATOM 1648 O O . GLU A 1 200 ? 22.533 -11.392 -26.331 1.00 79.56 200 GLU A O 1
ATOM 1653 N N . SER A 1 201 ? 22.048 -9.239 -25.988 1.00 81.38 201 SER A N 1
ATOM 1654 C CA . SER A 1 201 ? 21.770 -9.420 -24.562 1.00 81.38 201 SER A CA 1
ATOM 1655 C C . SER A 1 201 ? 20.397 -10.056 -24.338 1.00 81.38 201 SER A C 1
ATOM 1657 O O . SER A 1 201 ? 19.401 -9.600 -24.896 1.00 81.38 201 SER A O 1
ATOM 1659 N N . GLU A 1 202 ? 20.331 -11.067 -23.464 1.00 82.44 202 GLU A N 1
ATOM 1660 C CA . GLU A 1 202 ? 19.068 -11.688 -23.027 1.00 82.44 202 GLU A CA 1
ATOM 1661 C C . GLU A 1 202 ? 18.121 -10.687 -22.337 1.00 82.44 202 GLU A C 1
ATOM 1663 O O . GLU A 1 202 ? 16.906 -10.869 -22.365 1.00 82.44 202 GLU A O 1
ATOM 1668 N N . ASP A 1 203 ? 18.666 -9.607 -21.770 1.00 81.56 203 ASP A N 1
ATOM 1669 C CA . ASP A 1 203 ? 17.909 -8.563 -21.074 1.00 81.56 203 ASP A CA 1
ATOM 1670 C C . ASP A 1 203 ? 17.310 -7.508 -22.025 1.00 81.56 203 ASP A C 1
ATOM 1672 O O . ASP A 1 203 ? 16.654 -6.575 -21.560 1.00 81.56 203 ASP A O 1
ATOM 1676 N N . ASN A 1 204 ? 17.533 -7.613 -23.343 1.00 89.00 204 ASN A N 1
ATOM 1677 C CA . ASN A 1 204 ? 17.005 -6.662 -24.319 1.00 89.00 204 ASN A CA 1
ATOM 1678 C C . ASN A 1 204 ? 15.537 -6.986 -24.673 1.00 89.00 204 ASN A C 1
ATOM 1680 O O . ASN A 1 204 ? 15.268 -7.987 -25.343 1.00 89.00 204 ASN A O 1
ATOM 1684 N N . PRO A 1 205 ? 14.564 -6.136 -24.294 1.00 87.88 205 PRO A N 1
ATOM 1685 C CA . PRO A 1 205 ? 13.155 -6.360 -24.620 1.00 87.88 205 PRO A CA 1
ATOM 1686 C C . PRO A 1 205 ? 12.805 -6.088 -26.097 1.00 87.88 205 PRO A C 1
ATOM 1688 O O . PRO A 1 205 ? 11.714 -6.455 -26.541 1.00 87.88 205 PRO A O 1
ATOM 1691 N N . ILE A 1 206 ? 13.675 -5.419 -26.864 1.00 89.69 206 ILE A N 1
ATOM 1692 C CA . ILE A 1 206 ? 13.413 -5.036 -28.256 1.00 89.69 206 ILE A CA 1
ATOM 1693 C C . ILE A 1 206 ? 13.863 -6.158 -29.189 1.00 89.69 206 ILE A C 1
ATOM 1695 O O . ILE A 1 206 ? 15.029 -6.540 -29.224 1.00 89.69 206 ILE A O 1
ATOM 1699 N N . THR A 1 207 ? 12.936 -6.650 -30.011 1.00 88.44 207 THR A N 1
ATOM 1700 C CA . THR A 1 207 ? 13.223 -7.650 -31.046 1.00 88.44 207 THR A CA 1
ATOM 1701 C C . THR A 1 207 ? 12.754 -7.160 -32.412 1.00 88.44 207 THR A C 1
ATOM 1703 O O . THR A 1 207 ? 11.931 -6.254 -32.512 1.00 88.44 207 THR A O 1
ATOM 1706 N N . ILE A 1 208 ? 13.241 -7.791 -33.482 1.00 90.75 208 ILE A N 1
ATOM 1707 C CA . ILE A 1 208 ? 12.819 -7.486 -34.861 1.00 90.75 208 ILE A CA 1
ATOM 1708 C C . ILE A 1 208 ? 11.371 -7.910 -35.176 1.00 90.75 208 ILE A C 1
ATOM 1710 O O . ILE A 1 208 ? 10.857 -7.602 -36.249 1.00 90.75 208 ILE A O 1
ATOM 1714 N N . HIS A 1 209 ? 10.720 -8.662 -34.285 1.00 92.38 209 HIS A N 1
ATOM 1715 C CA . HIS A 1 209 ? 9.412 -9.257 -34.536 1.00 92.38 209 HIS A CA 1
ATOM 1716 C C . HIS A 1 209 ? 8.284 -8.343 -34.061 1.00 92.38 209 HIS A C 1
ATOM 1718 O O . HIS A 1 209 ? 8.311 -7.822 -32.947 1.00 92.38 209 HIS A O 1
ATOM 1724 N N . ILE A 1 210 ? 7.239 -8.219 -34.881 1.00 93.94 210 ILE A N 1
ATOM 1725 C CA . ILE A 1 210 ? 6.023 -7.482 -34.529 1.00 93.94 210 ILE A CA 1
ATOM 1726 C C . ILE A 1 210 ? 4.976 -8.471 -34.015 1.00 93.94 210 ILE A C 1
ATOM 1728 O O . ILE A 1 210 ? 4.522 -9.361 -34.742 1.00 93.94 210 ILE A O 1
ATOM 1732 N N . GLN A 1 211 ? 4.582 -8.306 -32.754 1.00 91.88 211 GLN A N 1
ATOM 1733 C CA . GLN A 1 211 ? 3.541 -9.119 -32.132 1.00 91.88 211 GLN A CA 1
ATOM 1734 C C . GLN A 1 211 ? 2.158 -8.708 -32.649 1.00 91.88 211 GLN A C 1
ATOM 1736 O O . GLN A 1 211 ? 1.805 -7.530 -32.636 1.00 91.88 211 GLN A O 1
ATOM 1741 N N . HIS A 1 212 ? 1.361 -9.691 -33.071 1.00 94.69 212 HIS A N 1
ATOM 1742 C CA . HIS A 1 212 ? -0.040 -9.497 -33.438 1.00 94.69 212 HIS A CA 1
ATOM 1743 C C . HIS A 1 212 ? -0.907 -10.000 -32.277 1.00 94.69 212 HIS A C 1
ATOM 1745 O O . HIS A 1 212 ? -0.933 -11.209 -32.034 1.00 94.69 212 HIS A O 1
ATOM 1751 N N . PRO A 1 213 ? -1.572 -9.111 -31.517 1.00 95.31 213 PRO A N 1
ATOM 1752 C CA . PRO A 1 213 ? -2.379 -9.530 -30.379 1.00 95.31 213 PRO A CA 1
ATOM 1753 C C . PRO A 1 213 ? -3.550 -10.411 -30.826 1.00 95.31 213 PRO A C 1
ATOM 1755 O O . PRO A 1 213 ? -4.000 -10.353 -31.972 1.00 95.31 213 PRO A O 1
ATOM 1758 N N . VAL A 1 214 ? -4.057 -11.223 -29.897 1.00 93.88 214 VAL A N 1
ATOM 1759 C CA . VAL A 1 214 ? -5.174 -12.137 -30.162 1.00 93.88 214 VAL A CA 1
ATOM 1760 C C . VAL A 1 214 ? -6.401 -11.340 -30.629 1.00 93.88 214 VAL A C 1
ATOM 1762 O O . VAL A 1 214 ? -6.800 -10.403 -29.933 1.00 93.88 214 VAL A O 1
ATOM 1765 N N . PRO A 1 215 ? -7.030 -11.702 -31.767 1.00 94.00 215 PRO A N 1
ATOM 1766 C CA . PRO A 1 215 ? -8.249 -11.048 -32.224 1.00 94.00 215 PRO A CA 1
ATOM 1767 C C . PRO A 1 215 ? -9.370 -11.191 -31.190 1.00 94.00 215 PRO A C 1
ATOM 1769 O O . PRO A 1 215 ? -9.780 -12.302 -30.851 1.00 94.00 215 PRO A O 1
ATOM 1772 N N . ILE A 1 216 ? -9.874 -10.063 -30.691 1.00 92.88 216 ILE A N 1
ATOM 1773 C CA . ILE A 1 216 ? -11.010 -10.024 -29.767 1.00 92.88 216 ILE A CA 1
ATOM 1774 C C . ILE A 1 216 ? -12.278 -9.824 -30.593 1.00 92.88 216 ILE A C 1
ATOM 1776 O O . ILE A 1 216 ? -12.340 -8.935 -31.444 1.00 92.88 216 ILE A O 1
ATOM 1780 N N . VAL A 1 217 ? -13.296 -10.649 -30.343 1.00 92.00 217 VAL A N 1
ATOM 1781 C CA . VAL A 1 217 ? -14.605 -10.469 -30.977 1.00 92.00 217 VAL A CA 1
ATOM 1782 C C . VAL A 1 217 ? -15.219 -9.139 -30.536 1.00 92.00 217 VAL A C 1
ATOM 1784 O O . VAL A 1 217 ? -15.143 -8.783 -29.356 1.00 92.00 217 VAL A O 1
ATOM 1787 N N . PRO A 1 218 ? -15.835 -8.378 -31.450 1.00 90.62 218 PRO A N 1
ATOM 1788 C CA . PRO A 1 218 ? -16.474 -7.139 -31.057 1.00 90.62 218 PRO A CA 1
ATOM 1789 C C . PRO A 1 218 ? -17.688 -7.433 -30.169 1.00 90.62 218 PRO A C 1
ATOM 1791 O O . PRO A 1 218 ? -18.408 -8.409 -30.373 1.00 90.62 218 PRO A O 1
ATOM 1794 N N . VAL A 1 219 ? -17.953 -6.550 -29.204 1.00 90.31 219 VAL A N 1
ATOM 1795 C CA . VAL A 1 219 ? -19.026 -6.724 -28.204 1.00 90.31 219 VAL A CA 1
ATOM 1796 C C . VAL A 1 219 ? -20.416 -6.940 -28.814 1.00 90.31 219 VAL A C 1
ATOM 1798 O O . VAL A 1 219 ? -21.264 -7.583 -28.205 1.00 90.31 219 VAL A O 1
ATOM 1801 N N . TRP A 1 220 ? -20.660 -6.417 -30.017 1.00 85.81 220 TRP A N 1
ATOM 1802 C CA . TRP A 1 220 ? -21.949 -6.506 -30.700 1.00 85.81 220 TRP A CA 1
ATOM 1803 C C . TRP A 1 220 ? -22.167 -7.827 -31.445 1.00 85.81 220 TRP A C 1
ATOM 1805 O O . TRP A 1 220 ? -23.322 -8.174 -31.666 1.00 85.81 220 TRP A O 1
ATOM 1815 N N . ALA A 1 221 ? -21.114 -8.590 -31.767 1.00 86.31 221 ALA A N 1
ATOM 1816 C CA . ALA A 1 221 ? -21.262 -9.879 -32.454 1.00 86.31 221 ALA A CA 1
ATOM 1817 C C . ALA A 1 221 ? -22.029 -10.903 -31.599 1.00 86.31 221 ALA A C 1
ATOM 1819 O O . ALA A 1 221 ? -22.708 -11.781 -32.120 1.00 86.31 221 ALA A O 1
ATOM 1820 N N . ALA A 1 222 ? -21.984 -10.756 -30.270 1.00 80.44 222 ALA A N 1
ATOM 1821 C CA . ALA A 1 222 ? -22.790 -11.557 -29.351 1.00 80.44 222 ALA A CA 1
ATOM 1822 C C . ALA A 1 222 ? -24.303 -11.277 -29.465 1.00 80.44 222 ALA A C 1
ATOM 1824 O O . ALA A 1 222 ? -25.109 -12.122 -29.084 1.00 80.44 222 ALA A O 1
ATOM 1825 N N . ASN A 1 223 ? -24.688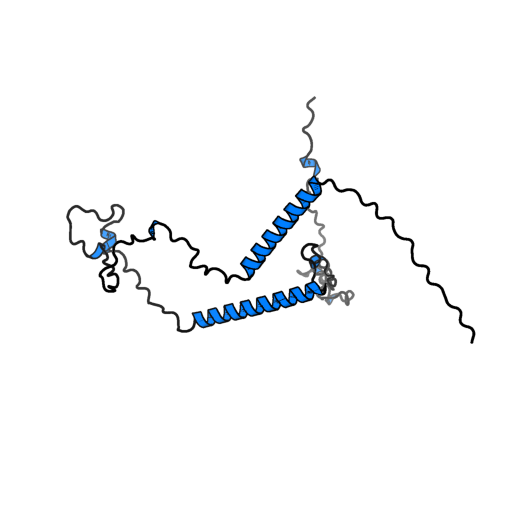 -10.105 -29.981 1.00 82.56 223 ASN A N 1
ATOM 1826 C CA . ASN A 1 223 ? -26.069 -9.622 -30.030 1.00 82.56 223 ASN A CA 1
ATOM 1827 C C . ASN A 1 223 ? -26.651 -9.617 -31.451 1.00 82.56 223 ASN A C 1
ATOM 1829 O O . ASN A 1 223 ? -27.690 -8.993 -31.683 1.00 82.56 223 ASN A O 1
ATOM 1833 N N . GLU A 1 224 ? -25.994 -10.264 -32.414 1.00 83.69 224 GLU A N 1
ATOM 1834 C CA . GLU A 1 224 ? -26.518 -10.326 -33.774 1.00 83.69 224 GLU A CA 1
ATOM 1835 C C . GLU A 1 224 ? -27.828 -11.130 -33.809 1.00 83.69 224 GLU A C 1
ATOM 1837 O O . GLU A 1 224 ? -27.875 -12.271 -33.335 1.00 83.69 224 GLU A O 1
ATOM 1842 N N . PRO A 1 225 ? -28.922 -10.556 -34.347 1.00 82.88 225 PRO A N 1
ATOM 1843 C CA . PRO A 1 225 ? -30.161 -11.296 -34.494 1.00 82.88 225 PRO A CA 1
ATOM 1844 C C . PRO A 1 225 ? -29.977 -12.423 -35.522 1.00 82.88 225 PRO A C 1
ATOM 1846 O O . PRO A 1 225 ? -29.235 -12.254 -36.495 1.00 82.88 225 PRO A O 1
ATOM 1849 N N . PRO A 1 226 ? -30.679 -13.559 -35.357 1.00 82.31 226 PRO A N 1
ATOM 1850 C CA . PRO A 1 226 ? -30.587 -14.661 -36.303 1.00 82.31 226 PRO A CA 1
ATOM 1851 C C . PRO A 1 226 ? -30.970 -14.200 -37.721 1.00 82.31 226 PRO A C 1
ATOM 1853 O O . PRO A 1 226 ? -31.843 -13.335 -37.880 1.00 82.31 226 PRO A O 1
ATOM 1856 N N . PRO A 1 227 ? -30.335 -14.762 -38.766 1.00 85.38 227 PRO A N 1
ATOM 1857 C CA . PRO A 1 227 ? -30.588 -14.362 -40.142 1.00 85.38 227 PRO A CA 1
ATOM 1858 C C . PRO A 1 227 ? -32.053 -14.612 -40.512 1.00 85.38 227 PRO A C 1
ATOM 1860 O O . PRO A 1 227 ? -32.626 -15.655 -40.197 1.00 85.38 227 PRO A O 1
ATOM 1863 N N . LYS A 1 228 ? -32.670 -13.651 -41.207 1.00 79.00 228 LYS A N 1
ATOM 1864 C CA . LYS A 1 228 ? -34.050 -13.787 -41.689 1.00 79.00 228 LYS A CA 1
ATOM 1865 C C . LYS A 1 228 ? -34.096 -14.856 -42.784 1.00 79.00 228 LYS A C 1
ATOM 1867 O O . LYS A 1 228 ? -33.446 -14.699 -43.817 1.00 79.00 228 LYS A O 1
ATOM 1872 N N . THR A 1 229 ? -34.859 -15.926 -42.568 1.00 76.12 229 THR A N 1
ATOM 1873 C CA . THR A 1 229 ? -35.135 -16.938 -43.597 1.00 76.12 229 THR A CA 1
ATOM 1874 C C . THR A 1 229 ? -36.000 -16.322 -44.696 1.00 76.12 229 THR A C 1
ATOM 1876 O O . THR A 1 229 ? -36.990 -15.655 -44.387 1.00 76.12 229 THR A O 1
ATOM 1879 N N . LYS A 1 230 ? -35.587 -16.497 -45.956 1.00 62.53 230 LYS A N 1
ATOM 1880 C CA . LYS A 1 230 ? -36.342 -16.072 -47.144 1.00 62.53 230 LYS A CA 1
ATOM 1881 C C . LYS A 1 230 ? -37.473 -17.038 -47.455 1.00 62.53 230 LYS A C 1
ATOM 1883 O O . LYS A 1 230 ? -37.263 -18.249 -47.227 1.00 62.53 230 LYS A O 1
#

pLDDT: mean 77.2, std 15.78, range [43.16, 98.25]

InterPro domains:
  IPR013881 Pre-mRNA-splicing factor 3 domain [PF08572] (97-228)
  IPR027104 U4/U6 small nuclear ribonucleoprotein Prp3 [PTHR14212] (83-228)

Sequence (230 aa):
MSGYKRQREDPPDRYVKKTKVNPNLQSKIQQAKENLRRKRQQAEKRENEPAPSTLSSIEIHPLLRGDSTSLEKSKPSTPVVKNPLKNSKGRQGFILNPYISQQDIAAAPPRPKRELHLNQKGKFIEQANEIRSRLKKEQLEKERIAKLAEQNLVSDIRLGEQFYKPVEPPYIEWWDKPFLKDKFYDNLDDESRTTFAVQESEDNPITIHIQHPVPIVPVWAANEPPPKTK

Secondary structure (DSSP, 8-state):
------PPPPPPP---------HHHHHHHHHHHHHHHHHHHHHHHHHHS----TTTSSPPPGGGS--SS--S-----------GGGS----TT--S-TTS-HHHHHHSPPPP-----PPPTTHHHHHHHHHHHHHHHHHHHHHHHHHHHHTT-S--TTTTGGGGPPPPPPSS-TTTGGGBSSSSSTTTT-TTTBSSS-TT-TT----SPPP-PPPPPPTTGGGPPPPPP-

Radius of gyration: 42.31 Å; chains: 1; bounding box: 82×135×98 Å

Organism: Ambrosiozyma monospora (NCBI:txid43982)

Foldseek 3Di:
DDDDDDDDDDDDDDPDPPDPPDVVVVVVVVVVVVVVVVVVVVVVVVVPDDPDDPVVPDDDDPVPPPDPPDPDDDDPDDPPPPPVVVPPPDPDPDDDDPPDDPVCVVVPDDDPPPDPDDDDPCPVVVVVVVVVVVVVVVVVVVVVVVVCVVVVNDADVVVPSVVVPDDDDQQDDPVCVLQFQDRHPPPVVDLVGTQCSDVPDPSHPDDPDDDDDDDDDDPCVVVDDPDDDD